Protein AF-A0AAU0VXM8-F1 (afdb_monomer_lite)

pLDDT: mean 90.93, std 7.09, range [54.84, 98.5]

Sequence (237 aa):
MELAFYSSEGWESWGLSGKPTIPEGMAFLVDDDLLFEDGRGVRATAVANEWLRLRPTENCPAPSSWGTYARILRDWIAAAQLHEIEVFDTRDRLKALLSTYAVDRATGDPKRRLGAVTWNQHMSVLGMFYRWAMAEQHATAVPFTYQQAVMLYAETAREVLVNQARRRVPKDHVTIKYLEDDFAATFVNGLAGLRPDGSEDEGPGRFRGRHLARNGAVGELVMSSGTRLQEFSYLLA

Secondary structure (DSSP, 8-state):
-EEEE---TTGGGGT-SS---PPTT-EEEE-TT--SEETTEE-HHHHHHHHHHHTTTTT---HHHHHHHHHHHHHHHHHHHHTT--TT--HHHHHHHHHHHHHHHHHS-TTT---HHHHHHHHHHHHHHHHHHHHTTS-S--S--EEEEEEEETTEEEEEEEETTPPP---GGGTPPP--HHHHHHHHHHHTTB-TTS-B--STT----TTHHHHHHHHHHHHHH---HHHHHTT--

Foldseek 3Di:
DDKDFDDQVPVVVVPDPDGDPQDGRQIADADPVRDQADPVGGALRVLQRVVSSCQCVVPNVDSVVSSLLRVLSVLLSVLCVVVVHGPQHDQVSLLVSLVVLQCCQPPNDPVNHDDLVSQQVSVVSLVVSVVVCVVVVVHPYGNWDWDWDWDDDPNDTDIDTDTPSHDDDPDPVVVDDDQDPLNLQQVLLVLLQHHSVNHHDPDPPGDDDPPSVVSSVVSVCCVVPVDDPVRVVVVVD

Radius of gyration: 24.67 Å; chains: 1; bounding box: 48×56×68 Å

Structure (mmCIF, N/CA/C/O backbone):
data_AF-A0AAU0VXM8-F1
#
_entry.id   AF-A0AAU0VXM8-F1
#
loop_
_atom_site.group_PDB
_atom_site.id
_atom_site.type_symbol
_atom_site.label_atom_id
_atom_site.label_alt_id
_atom_site.label_comp_id
_atom_site.label_asym_id
_atom_site.label_entity_id
_atom_site.label_seq_id
_atom_site.pdbx_PDB_ins_code
_atom_site.Cartn_x
_atom_site.Cartn_y
_atom_site.Cartn_z
_atom_site.occupancy
_atom_site.B_iso_or_equiv
_atom_site.auth_seq_id
_atom_site.auth_comp_id
_atom_site.auth_asym_id
_atom_site.auth_atom_id
_atom_site.pdbx_PDB_model_num
ATOM 1 N N . MET A 1 1 ? -13.776 10.072 4.230 1.00 92.25 1 MET A N 1
ATOM 2 C CA . MET A 1 1 ? -12.434 9.595 4.637 1.00 92.25 1 MET A CA 1
ATOM 3 C C . MET A 1 1 ? -11.436 9.801 3.506 1.00 92.25 1 MET A C 1
ATOM 5 O O . MET A 1 1 ? -11.608 9.260 2.411 1.00 92.25 1 MET A O 1
ATOM 9 N N . GLU A 1 2 ? -10.363 10.527 3.789 1.00 94.00 2 GLU A N 1
ATOM 10 C CA . GLU A 1 2 ? -9.323 10.927 2.846 1.00 94.00 2 GLU A CA 1
ATOM 11 C C . GLU A 1 2 ? -7.963 10.292 3.171 1.00 94.00 2 GLU A C 1
ATOM 13 O O . GLU A 1 2 ? -7.703 9.859 4.292 1.00 94.00 2 GLU A O 1
ATOM 18 N N . LEU A 1 3 ? -7.096 10.211 2.156 1.00 96.00 3 LEU A N 1
ATOM 19 C CA . LEU A 1 3 ? -5.696 9.800 2.284 1.00 96.00 3 LEU A CA 1
ATOM 20 C C . LEU A 1 3 ? -4.822 11.042 2.119 1.00 96.00 3 LEU A C 1
ATOM 22 O O . LEU A 1 3 ? -4.859 11.663 1.057 1.00 96.00 3 LEU A O 1
ATOM 26 N N . ALA A 1 4 ? -4.001 11.339 3.119 1.00 95.44 4 ALA A N 1
ATOM 27 C CA . ALA A 1 4 ? -3.065 12.453 3.112 1.00 95.44 4 ALA A CA 1
ATOM 28 C C . ALA A 1 4 ? -1.622 11.969 3.313 1.00 95.44 4 ALA A C 1
ATOM 30 O O . ALA A 1 4 ? -1.370 10.841 3.748 1.00 95.44 4 ALA A O 1
ATOM 31 N N . PHE A 1 5 ? -0.671 12.833 2.963 1.00 95.50 5 PHE A N 1
ATOM 32 C CA . PHE A 1 5 ? 0.760 12.591 3.104 1.00 95.50 5 PHE A CA 1
ATOM 33 C C . PHE A 1 5 ? 1.375 13.732 3.899 1.00 95.50 5 PHE A C 1
ATOM 35 O O . PHE A 1 5 ? 1.133 14.900 3.601 1.00 95.50 5 PHE A O 1
ATOM 42 N N . TYR A 1 6 ? 2.158 13.389 4.914 1.00 94.81 6 TYR A N 1
ATOM 43 C CA . TYR A 1 6 ? 2.858 14.365 5.729 1.00 94.81 6 TYR A CA 1
ATOM 44 C C . TYR A 1 6 ? 3.924 15.089 4.899 1.00 94.81 6 TYR A C 1
ATOM 46 O O . TYR A 1 6 ? 4.696 14.450 4.182 1.00 94.81 6 TYR A O 1
ATOM 54 N N . SER A 1 7 ? 3.966 16.411 5.045 1.00 94.38 7 SER A N 1
ATOM 55 C CA . SER A 1 7 ? 5.052 17.280 4.602 1.00 94.38 7 SER A CA 1
ATOM 56 C C . SER A 1 7 ? 5.398 18.199 5.762 1.00 94.38 7 SER A C 1
ATOM 58 O O . SER A 1 7 ? 4.481 18.781 6.335 1.00 94.38 7 SER A O 1
ATOM 60 N N . SER A 1 8 ? 6.676 18.359 6.113 1.00 94.50 8 SER A N 1
ATOM 61 C CA . SER A 1 8 ? 7.074 19.374 7.107 1.00 94.50 8 SER A CA 1
ATOM 62 C C . SER A 1 8 ? 7.121 20.800 6.557 1.00 94.50 8 SER A C 1
ATOM 64 O O . SER A 1 8 ? 7.507 21.723 7.274 1.00 94.50 8 SER A O 1
ATOM 66 N N . GLU A 1 9 ? 6.772 21.003 5.288 1.00 95.56 9 GLU A N 1
ATOM 67 C CA . GLU A 1 9 ? 6.749 22.325 4.676 1.00 95.56 9 GLU A CA 1
ATOM 68 C C . GLU A 1 9 ? 5.825 23.276 5.454 1.00 95.56 9 GLU A C 1
ATOM 70 O O . GLU A 1 9 ? 4.643 23.002 5.663 1.00 95.56 9 GLU A O 1
ATOM 75 N N . GLY A 1 10 ? 6.386 24.400 5.909 1.00 94.19 10 GLY A N 1
ATOM 76 C CA . GLY A 1 10 ? 5.662 25.417 6.670 1.00 94.19 10 GLY A CA 1
ATOM 77 C C . GLY A 1 10 ? 5.441 25.093 8.151 1.00 94.19 10 GLY A C 1
ATOM 78 O O . GLY A 1 10 ? 4.630 25.780 8.782 1.00 94.19 10 GLY A O 1
ATOM 79 N N . TRP A 1 11 ? 6.141 24.100 8.722 1.00 95.31 11 TRP A N 1
ATOM 80 C CA . TRP A 1 11 ? 5.997 23.711 10.135 1.00 95.31 11 TRP A CA 1
ATOM 81 C C . TRP A 1 11 ? 6.209 24.870 11.121 1.00 95.31 11 TRP A C 1
ATOM 83 O O . TRP A 1 11 ? 5.613 24.881 12.198 1.00 95.31 11 TRP A O 1
ATOM 93 N N . GLU A 1 12 ? 7.006 25.874 10.747 1.00 95.81 12 GLU A N 1
ATOM 94 C CA . GLU A 1 12 ? 7.277 27.072 11.545 1.00 95.81 12 GLU A CA 1
ATOM 95 C C . GLU A 1 12 ? 5.999 27.874 11.843 1.00 95.81 12 GLU A C 1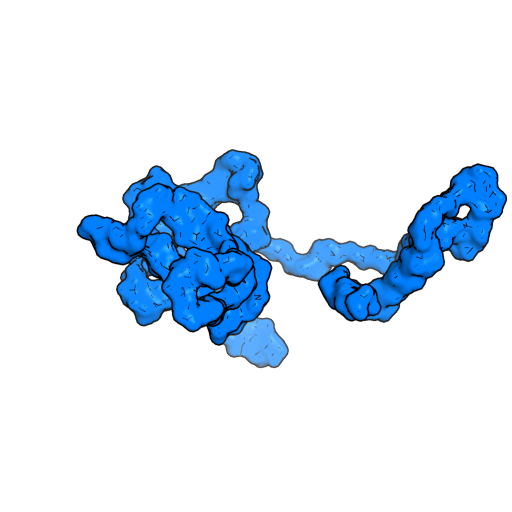
ATOM 97 O O . GLU A 1 12 ? 5.913 28.564 12.858 1.00 95.81 12 GLU A O 1
ATOM 102 N N . SER A 1 13 ? 4.987 27.769 10.975 1.00 96.38 13 SER A N 1
ATOM 103 C CA . SER A 1 13 ? 3.698 28.452 11.133 1.00 96.38 13 SER A CA 1
ATOM 104 C C . SER A 1 13 ? 2.703 27.702 12.025 1.00 96.38 13 SER A C 1
ATOM 106 O O . SER A 1 13 ? 1.665 28.254 12.381 1.00 96.38 13 SER A O 1
ATOM 108 N N . TRP A 1 14 ? 3.002 26.458 12.415 1.00 93.75 14 TRP A N 1
ATOM 109 C CA . TRP A 1 14 ? 2.068 25.589 13.145 1.00 93.75 14 TRP A CA 1
ATOM 110 C C . TRP A 1 14 ? 2.084 25.798 14.666 1.00 93.75 14 TRP A C 1
ATOM 112 O O . TRP A 1 14 ? 1.355 25.120 15.385 1.00 93.75 14 TRP A O 1
ATOM 122 N N . GLY A 1 15 ? 2.921 26.707 15.177 1.00 93.69 15 GLY A N 1
ATOM 123 C CA . GLY A 1 15 ? 3.023 26.981 16.616 1.00 93.69 15 GLY A CA 1
ATOM 124 C C . GLY A 1 15 ? 3.727 25.879 17.419 1.00 93.69 15 GLY A C 1
ATOM 125 O O . GLY A 1 15 ? 3.538 25.784 18.630 1.00 93.69 15 GLY A O 1
ATOM 126 N N . LEU A 1 16 ? 4.527 25.037 16.759 1.00 93.50 16 LEU A N 1
ATOM 127 C CA . LEU A 1 16 ? 5.324 23.991 17.400 1.00 93.50 16 LEU A CA 1
ATOM 128 C C . LEU A 1 16 ? 6.685 24.533 17.852 1.00 93.50 16 LEU A C 1
ATOM 130 O O . LEU A 1 16 ? 7.274 25.394 17.205 1.00 93.50 16 LEU A O 1
ATOM 134 N N . SER A 1 17 ? 7.222 23.989 18.945 1.00 93.19 17 SER A N 1
ATOM 135 C CA . SER A 1 17 ? 8.540 24.376 19.475 1.00 93.19 17 SER A CA 1
ATOM 136 C C . SER A 1 17 ? 9.723 23.872 18.638 1.00 93.19 17 SER A C 1
ATOM 138 O O . SER A 1 17 ? 10.854 24.305 18.850 1.00 93.19 17 SER A O 1
ATOM 140 N N . GLY A 1 18 ? 9.481 22.961 17.695 1.00 92.62 18 GLY A N 1
ATOM 141 C CA . GLY A 1 18 ? 10.495 22.394 16.817 1.00 92.62 18 GLY A CA 1
ATOM 142 C C . GLY A 1 18 ? 9.881 21.584 15.679 1.00 92.62 18 GLY A C 1
ATOM 143 O O . GLY A 1 18 ? 8.700 21.228 15.718 1.00 92.62 18 GLY A O 1
ATOM 144 N N . LYS A 1 19 ? 10.703 21.294 14.664 1.00 94.12 19 LYS A N 1
ATOM 145 C CA . LYS A 1 19 ? 10.295 20.523 13.488 1.00 94.12 19 LYS A CA 1
ATOM 146 C C . LYS A 1 19 ? 9.824 19.124 13.908 1.00 94.12 19 LYS A C 1
ATOM 148 O O . LYS A 1 19 ? 10.586 18.428 14.587 1.00 94.12 19 LYS A O 1
ATOM 153 N N . PRO A 1 20 ? 8.622 18.673 13.498 1.00 92.75 20 PRO A N 1
ATOM 154 C CA . PRO A 1 20 ? 8.171 17.327 13.825 1.00 92.75 20 PRO A CA 1
ATOM 155 C C . PRO A 1 20 ? 9.090 16.265 13.218 1.00 92.75 20 PRO A C 1
ATOM 157 O O . PRO A 1 20 ? 9.565 16.395 12.091 1.00 92.75 20 PRO A O 1
ATOM 160 N N . THR A 1 21 ? 9.293 15.175 13.956 1.00 90.75 21 THR A N 1
ATOM 161 C CA . THR A 1 21 ? 10.155 14.046 13.567 1.00 90.75 21 THR A CA 1
ATOM 162 C C . THR A 1 21 ? 9.423 12.975 12.752 1.00 90.75 21 THR A C 1
ATOM 164 O O . THR A 1 21 ? 9.886 11.840 12.641 1.00 90.75 21 THR A O 1
ATOM 167 N N . ILE A 1 22 ? 8.269 13.318 12.175 1.00 90.75 22 ILE A N 1
ATOM 168 C CA . ILE A 1 22 ? 7.502 12.427 11.302 1.00 90.75 22 ILE A CA 1
ATOM 169 C C . ILE A 1 22 ? 8.244 12.315 9.957 1.00 90.75 22 ILE A C 1
ATOM 171 O O . ILE A 1 22 ? 8.650 13.343 9.413 1.00 90.75 22 ILE A O 1
ATOM 175 N N . PRO A 1 23 ? 8.443 11.103 9.403 1.00 92.00 23 PRO A N 1
ATOM 176 C CA . PRO A 1 23 ? 9.079 10.943 8.099 1.00 92.00 23 PRO A CA 1
ATOM 177 C C . PRO A 1 23 ? 8.328 11.675 6.979 1.00 92.00 23 PRO A C 1
ATOM 179 O O . PRO A 1 23 ? 7.104 11.596 6.890 1.00 92.00 23 PRO A O 1
ATOM 182 N N . GLU A 1 24 ? 9.060 12.348 6.090 1.00 92.94 24 GLU A N 1
ATOM 183 C CA . GLU A 1 24 ? 8.470 12.998 4.911 1.00 92.94 24 GLU A CA 1
ATOM 184 C C . GLU A 1 24 ? 7.725 11.993 4.029 1.00 92.94 24 GLU A C 1
ATOM 186 O O . GLU A 1 24 ? 8.210 10.889 3.767 1.00 92.94 24 GLU A O 1
ATOM 191 N N . GLY A 1 25 ? 6.535 12.375 3.564 1.00 93.12 25 GLY A N 1
ATOM 192 C CA . GLY A 1 25 ? 5.666 11.502 2.780 1.00 93.12 25 GLY A CA 1
ATOM 193 C C . GLY A 1 25 ? 4.973 10.412 3.601 1.00 93.12 25 GLY A C 1
ATOM 194 O O . GLY A 1 25 ? 4.425 9.475 3.016 1.00 93.12 25 GLY A O 1
ATOM 195 N N . MET A 1 26 ? 4.977 10.502 4.937 1.00 95.25 26 MET A N 1
ATOM 196 C CA . MET A 1 26 ? 4.243 9.567 5.786 1.00 95.25 26 MET A CA 1
ATOM 197 C C . MET A 1 26 ? 2.748 9.606 5.468 1.00 95.25 26 MET A C 1
ATOM 199 O O . MET A 1 26 ? 2.109 10.648 5.580 1.00 95.25 26 MET A O 1
ATOM 203 N N . ALA A 1 27 ? 2.190 8.467 5.065 1.00 96.00 27 ALA A N 1
ATOM 204 C CA . ALA A 1 27 ? 0.786 8.367 4.691 1.00 96.00 27 ALA A CA 1
ATOM 205 C C . ALA A 1 27 ? -0.106 8.176 5.924 1.00 96.00 27 ALA A C 1
ATOM 207 O O . ALA A 1 27 ? 0.202 7.351 6.787 1.00 96.00 27 ALA A O 1
ATOM 208 N N . PHE A 1 28 ? -1.230 8.888 5.972 1.00 95.81 28 PHE A N 1
ATOM 209 C CA . PHE A 1 28 ? -2.233 8.771 7.029 1.00 95.81 28 PHE A CA 1
ATOM 210 C C . PHE A 1 28 ? -3.647 8.989 6.481 1.00 95.81 28 PHE A C 1
ATOM 212 O O . PHE A 1 28 ? -3.843 9.536 5.393 1.00 95.81 28 PHE A O 1
ATOM 219 N N . LEU A 1 29 ? -4.635 8.508 7.225 1.00 97.38 29 LEU A N 1
ATOM 220 C CA . LEU A 1 29 ? -6.052 8.569 6.897 1.00 97.38 29 LEU A CA 1
ATOM 221 C C . LEU A 1 29 ? -6.760 9.596 7.775 1.00 97.38 29 LEU A C 1
ATOM 223 O O . LEU A 1 29 ? -6.453 9.717 8.959 1.00 97.38 29 LEU A O 1
ATOM 227 N N . VAL A 1 30 ? -7.715 10.319 7.204 1.00 95.00 30 VAL A N 1
ATOM 228 C CA . VAL A 1 30 ? -8.482 11.349 7.913 1.00 95.00 30 VAL A CA 1
ATOM 229 C C . VAL A 1 30 ? -9.964 11.117 7.660 1.00 95.00 30 VAL A C 1
ATOM 231 O O . VAL A 1 30 ? -10.385 11.041 6.507 1.00 95.00 30 VAL A O 1
ATOM 234 N N . ASP A 1 31 ? -10.751 10.967 8.721 1.00 93.44 31 ASP A N 1
ATOM 235 C CA . ASP A 1 31 ? -12.212 10.942 8.613 1.00 93.44 31 ASP A CA 1
ATOM 236 C C . ASP A 1 31 ? -12.767 12.358 8.427 1.00 93.44 31 ASP A C 1
ATOM 238 O O . ASP A 1 31 ? -12.157 13.335 8.856 1.00 93.44 31 ASP A O 1
ATOM 242 N N . ASP A 1 32 ? -13.931 12.474 7.786 1.00 90.38 32 ASP A N 1
ATOM 243 C CA . ASP A 1 32 ? -14.478 13.772 7.354 1.00 90.38 32 ASP A CA 1
ATOM 244 C C . ASP A 1 32 ? -14.894 14.670 8.535 1.00 90.38 32 ASP A C 1
ATOM 246 O O . ASP A 1 32 ? -14.997 15.886 8.393 1.00 90.38 32 ASP A O 1
ATOM 250 N N . ASP A 1 33 ? -15.115 14.078 9.710 1.00 91.81 33 ASP A N 1
ATOM 251 C CA . ASP A 1 33 ? -15.456 14.764 10.959 1.00 91.81 33 ASP A CA 1
ATOM 252 C C . ASP A 1 33 ? -14.246 14.999 11.880 1.00 91.81 33 ASP A C 1
ATOM 254 O O . ASP A 1 33 ? -14.401 15.581 12.953 1.00 91.81 33 ASP A O 1
ATOM 258 N N . LEU A 1 34 ? -13.044 14.578 11.462 1.00 91.19 34 LEU A N 1
ATOM 259 C CA . LEU A 1 34 ? -11.779 14.726 12.192 1.00 91.19 34 LEU A CA 1
ATOM 260 C C . LEU A 1 34 ? -11.766 14.089 13.594 1.00 91.19 34 LEU A C 1
ATOM 262 O O . LEU A 1 34 ? -10.906 14.415 14.414 1.00 91.19 34 LEU A O 1
ATOM 266 N N . LEU A 1 35 ? -12.698 13.177 13.885 1.00 91.88 35 LEU A N 1
ATOM 267 C CA . LEU A 1 35 ? -12.775 12.511 15.181 1.00 91.88 35 LEU A CA 1
ATOM 268 C C . LEU A 1 35 ? -11.924 11.238 15.198 1.00 91.88 35 LEU A C 1
ATOM 270 O O . LEU A 1 35 ? -11.945 10.438 14.264 1.00 91.88 35 LEU A O 1
ATOM 274 N N . PHE A 1 36 ? -11.205 11.023 16.300 1.00 93.12 36 PHE A N 1
ATOM 275 C CA . PHE A 1 36 ? -10.433 9.795 16.535 1.00 93.12 36 PHE A CA 1
ATOM 276 C C . PHE A 1 36 ? -11.226 8.720 17.285 1.00 93.12 36 PHE A C 1
ATOM 278 O O . PHE A 1 36 ? -10.863 7.544 17.250 1.00 93.12 36 PHE A O 1
ATOM 285 N N . GLU A 1 37 ? -12.316 9.117 17.937 1.00 93.50 37 GLU A N 1
ATOM 286 C CA . GLU A 1 37 ? -13.159 8.267 18.770 1.00 93.50 37 GLU A CA 1
ATOM 287 C C . GLU A 1 37 ? -14.639 8.532 18.470 1.00 93.50 37 GLU A C 1
ATOM 289 O O . GLU A 1 37 ? -15.021 9.600 17.986 1.00 93.50 37 GLU A O 1
ATOM 294 N N . ASP A 1 38 ? -15.486 7.553 18.761 1.00 88.38 38 ASP A N 1
ATOM 295 C CA . ASP A 1 38 ? -16.937 7.704 18.798 1.00 88.38 38 ASP A CA 1
ATOM 296 C C . ASP A 1 38 ? -17.536 6.956 20.001 1.00 88.38 38 ASP A C 1
ATOM 298 O O . ASP A 1 38 ? -16.824 6.500 20.895 1.00 88.38 38 ASP A O 1
ATOM 302 N N . GLY A 1 39 ? -18.867 6.831 20.050 1.00 84.50 39 GLY A N 1
ATOM 303 C CA . GLY A 1 39 ? -19.566 6.144 21.141 1.00 84.50 39 GLY A CA 1
ATOM 304 C C . GLY A 1 39 ? -19.204 4.660 21.317 1.00 84.50 39 GLY A C 1
ATOM 305 O O . GLY A 1 39 ? -19.644 4.054 22.292 1.00 84.50 39 GLY A O 1
ATOM 306 N N . ARG A 1 40 ? -18.431 4.067 20.398 1.00 83.62 40 ARG A N 1
ATOM 307 C CA . ARG A 1 40 ? -17.927 2.687 20.446 1.00 83.62 40 ARG A CA 1
ATOM 308 C C . ARG A 1 40 ? -16.440 2.614 20.823 1.00 83.62 40 ARG A C 1
ATOM 310 O O . ARG A 1 40 ? -15.930 1.510 20.998 1.00 83.62 40 ARG A O 1
ATOM 317 N N . GLY A 1 41 ? -15.767 3.754 21.002 1.00 88.69 41 GLY A N 1
ATOM 318 C CA . GLY A 1 41 ? -14.355 3.854 21.378 1.00 88.69 41 GLY A CA 1
ATOM 319 C C . GLY A 1 41 ? -13.474 4.389 20.249 1.00 88.69 41 GLY A C 1
ATOM 320 O O . GLY A 1 41 ? -13.904 5.219 19.450 1.00 88.69 41 GLY A O 1
ATOM 321 N N . VAL A 1 42 ? -12.220 3.927 20.197 1.00 93.56 42 VAL A N 1
ATOM 322 C CA . VAL A 1 42 ? -11.240 4.352 19.185 1.00 93.56 42 VAL A CA 1
ATOM 323 C C . VAL A 1 42 ? -11.664 3.874 17.800 1.00 93.56 42 VAL A C 1
ATOM 325 O O . VAL A 1 42 ? -11.915 2.687 17.583 1.00 93.56 42 VAL A O 1
ATOM 328 N N . ARG A 1 43 ? -11.705 4.795 16.836 1.00 94.94 43 ARG A N 1
ATOM 329 C CA . ARG A 1 43 ? -12.123 4.492 15.466 1.00 94.94 43 ARG A CA 1
ATOM 330 C C . ARG A 1 43 ? -11.087 3.671 14.714 1.00 94.94 43 ARG A C 1
ATOM 332 O O . ARG A 1 43 ? -9.878 3.823 14.897 1.00 94.94 43 ARG A O 1
ATOM 339 N N . ALA A 1 44 ? -11.563 2.877 13.756 1.00 95.62 44 ALA A N 1
ATOM 340 C CA . ALA A 1 44 ? -10.711 2.070 12.885 1.00 95.62 44 ALA A CA 1
ATOM 341 C C . ALA A 1 44 ? -9.635 2.897 12.157 1.00 95.62 44 ALA A C 1
ATOM 343 O O . ALA A 1 44 ? -8.509 2.429 11.997 1.00 95.62 44 ALA A O 1
ATOM 344 N N . THR A 1 45 ? -9.955 4.130 11.756 1.00 96.94 45 THR A N 1
ATOM 345 C CA . THR A 1 45 ? -9.024 5.066 11.108 1.00 96.94 45 THR A CA 1
ATOM 346 C C . THR A 1 45 ? -7.876 5.471 12.035 1.00 96.94 45 THR A C 1
ATOM 348 O O . THR A 1 45 ? -6.722 5.496 11.608 1.00 96.94 45 THR A O 1
ATOM 351 N N . ALA A 1 46 ? -8.159 5.722 13.318 1.00 96.81 46 ALA A N 1
ATOM 352 C CA . ALA A 1 46 ? -7.138 6.048 14.311 1.00 96.81 46 ALA A CA 1
ATOM 353 C C . ALA A 1 46 ? -6.198 4.855 14.555 1.00 96.81 46 ALA A C 1
ATOM 355 O O . ALA A 1 46 ? -4.979 5.009 14.480 1.00 96.81 46 ALA A O 1
ATOM 356 N N . VAL A 1 47 ? -6.755 3.648 14.710 1.00 97.56 47 VAL A N 1
ATOM 357 C CA . VAL A 1 47 ? -5.968 2.407 14.846 1.00 97.56 47 VAL A CA 1
ATOM 358 C C . VAL A 1 47 ? -5.138 2.119 13.584 1.00 97.56 47 VAL A C 1
ATOM 360 O O . VAL A 1 47 ? -3.977 1.716 13.658 1.00 97.56 47 VAL A O 1
ATOM 363 N N . ALA A 1 48 ? -5.696 2.363 12.394 1.00 97.62 48 ALA A N 1
ATOM 364 C CA . ALA A 1 48 ? -4.969 2.244 11.132 1.00 97.62 48 ALA A CA 1
ATOM 365 C C . ALA A 1 48 ? -3.783 3.218 11.055 1.00 97.62 48 ALA A C 1
ATOM 367 O O . ALA A 1 48 ? -2.698 2.822 10.629 1.00 97.62 48 ALA A O 1
ATOM 368 N N . ASN A 1 49 ? -3.962 4.466 11.491 1.00 97.25 49 ASN A N 1
ATOM 369 C CA . ASN A 1 49 ? -2.891 5.461 11.533 1.00 97.25 49 ASN A CA 1
ATOM 370 C C . ASN A 1 49 ? -1.794 5.104 12.533 1.00 97.25 49 ASN A C 1
ATOM 372 O O . ASN A 1 49 ? -0.616 5.312 12.241 1.00 97.25 49 ASN A O 1
ATOM 376 N N . GLU A 1 50 ? -2.155 4.524 13.675 1.00 96.31 50 GLU A N 1
ATOM 377 C CA . GLU A 1 50 ? -1.181 3.993 14.622 1.00 96.31 50 GLU A CA 1
ATOM 378 C C . GLU A 1 50 ? -0.328 2.896 13.977 1.00 96.31 50 GLU A C 1
ATOM 380 O O . GLU A 1 50 ? 0.902 2.990 13.975 1.00 96.31 50 GLU A O 1
ATOM 385 N N . TRP A 1 51 ? -0.962 1.923 13.321 1.00 96.50 51 TRP A N 1
ATOM 386 C CA . TRP A 1 51 ? -0.243 0.869 12.609 1.00 96.50 51 TRP A CA 1
ATOM 387 C C . TRP A 1 51 ? 0.647 1.401 11.483 1.00 96.50 51 TRP A C 1
ATOM 389 O O . TRP A 1 51 ? 1.774 0.922 11.293 1.00 96.50 51 TRP A O 1
ATOM 399 N N . LEU A 1 52 ? 0.144 2.377 10.720 1.00 95.69 52 LEU A N 1
ATOM 400 C CA . LEU A 1 52 ? 0.889 3.025 9.646 1.00 95.69 52 LEU A CA 1
ATOM 401 C C . LEU A 1 52 ? 2.137 3.701 10.210 1.00 95.69 52 LEU A C 1
ATOM 403 O O . LEU A 1 52 ? 3.223 3.446 9.694 1.00 95.69 52 LEU A O 1
ATOM 407 N N . ARG A 1 53 ? 2.012 4.469 11.302 1.00 93.88 53 ARG A N 1
ATOM 408 C CA . ARG A 1 53 ? 3.112 5.190 11.971 1.00 93.88 53 ARG A CA 1
ATOM 409 C C . ARG A 1 53 ? 4.294 4.294 12.348 1.00 93.88 53 ARG A C 1
ATOM 411 O O . ARG A 1 53 ? 5.425 4.766 12.352 1.00 93.88 53 ARG A O 1
ATOM 418 N N . LEU A 1 54 ? 4.049 3.012 12.611 1.00 93.12 54 LEU A N 1
ATOM 419 C CA . LEU A 1 54 ? 5.086 2.033 12.948 1.00 93.12 54 LEU A CA 1
ATOM 420 C C . LEU A 1 54 ? 5.825 1.465 11.721 1.00 93.12 54 LEU A C 1
ATOM 422 O O . LEU A 1 54 ? 6.908 0.895 11.863 1.00 93.12 54 LEU A O 1
ATOM 426 N N . ARG A 1 55 ? 5.284 1.604 10.497 1.00 92.19 55 ARG A N 1
ATOM 427 C CA . ARG A 1 55 ? 5.874 1.005 9.279 1.00 92.19 55 ARG A CA 1
ATOM 428 C C . ARG A 1 55 ? 7.329 1.419 9.014 1.00 92.19 55 ARG A C 1
ATOM 430 O O . ARG A 1 55 ? 8.109 0.518 8.700 1.00 92.19 55 ARG A O 1
ATOM 437 N N . PRO A 1 56 ? 7.727 2.701 9.147 1.00 86.94 56 PRO A N 1
ATOM 438 C CA . PRO A 1 56 ? 9.103 3.120 8.884 1.00 86.94 56 PRO A CA 1
ATOM 439 C C . PRO A 1 56 ? 10.135 2.381 9.746 1.00 86.94 56 PRO A C 1
ATOM 441 O O . PRO A 1 56 ? 11.219 2.061 9.265 1.00 86.94 56 PRO A O 1
ATOM 444 N N . THR A 1 57 ? 9.791 2.071 10.998 1.00 86.19 57 THR A N 1
ATOM 445 C CA . THR A 1 57 ? 10.678 1.388 11.952 1.00 86.19 57 THR A CA 1
ATOM 446 C C . THR A 1 57 ? 10.546 -0.137 11.914 1.00 86.19 57 THR A C 1
ATOM 448 O O . THR A 1 57 ? 11.454 -0.841 12.344 1.00 86.19 57 THR A O 1
ATOM 451 N N . GLU A 1 58 ? 9.455 -0.673 11.359 1.00 84.25 58 GLU A N 1
ATOM 452 C CA . GLU A 1 58 ? 9.183 -2.113 11.274 1.00 84.25 58 GLU A CA 1
ATOM 453 C C . GLU A 1 58 ? 9.381 -2.678 9.861 1.00 84.25 58 GLU A C 1
ATOM 455 O O . GLU A 1 58 ? 8.438 -3.130 9.202 1.00 84.25 58 GLU A O 1
ATOM 460 N N . ASN A 1 59 ? 10.631 -2.687 9.392 1.00 80.00 59 ASN A N 1
ATOM 461 C CA . ASN A 1 59 ? 11.043 -3.341 8.140 1.00 80.00 59 ASN A CA 1
ATOM 462 C C . ASN A 1 59 ? 10.302 -2.861 6.874 1.00 80.00 59 ASN A C 1
ATOM 464 O O . ASN A 1 59 ? 10.294 -3.552 5.854 1.00 80.00 59 ASN A O 1
ATOM 468 N N . CYS A 1 60 ? 9.688 -1.676 6.905 1.00 85.31 60 CYS A N 1
ATOM 469 C CA . CYS A 1 60 ? 9.047 -1.063 5.747 1.00 85.31 60 CYS A CA 1
ATOM 470 C C . CYS A 1 60 ? 9.508 0.397 5.596 1.00 85.31 60 CYS A C 1
ATOM 472 O O . CYS A 1 60 ? 8.709 1.314 5.766 1.00 85.31 60 CYS A O 1
ATOM 474 N N . PRO A 1 61 ? 10.794 0.642 5.279 1.00 84.56 61 PRO A N 1
ATOM 475 C CA . PRO A 1 61 ? 11.343 1.999 5.226 1.00 84.56 61 PRO A CA 1
ATOM 476 C C . PRO A 1 61 ? 10.953 2.770 3.955 1.00 84.56 61 PRO A C 1
ATOM 478 O O . PRO A 1 61 ? 11.173 3.971 3.880 1.00 84.56 61 PRO A O 1
ATOM 481 N N . ALA A 1 62 ? 10.413 2.095 2.935 1.00 87.00 62 ALA A N 1
ATOM 482 C CA . ALA A 1 62 ? 10.131 2.706 1.639 1.00 87.00 62 ALA A CA 1
ATOM 483 C C . ALA A 1 62 ? 8.843 3.561 1.673 1.00 87.00 62 ALA A C 1
ATOM 485 O O . ALA A 1 62 ? 7.764 2.994 1.880 1.00 87.00 62 ALA A O 1
ATOM 486 N N . PRO A 1 63 ? 8.900 4.873 1.360 1.00 85.00 63 PRO A N 1
ATOM 487 C CA . PRO A 1 63 ? 7.722 5.748 1.395 1.00 85.00 63 PRO A 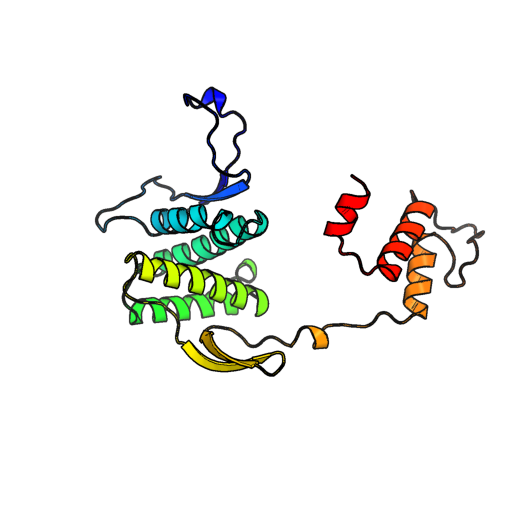CA 1
ATOM 488 C C . PRO A 1 63 ? 6.587 5.323 0.456 1.00 85.00 63 PRO A C 1
ATOM 490 O O . PRO A 1 63 ? 5.403 5.430 0.784 1.00 85.00 63 PRO A O 1
ATOM 493 N N . SER A 1 64 ? 6.933 4.760 -0.706 1.00 85.94 64 SER A N 1
ATOM 494 C CA . SER A 1 64 ? 5.959 4.231 -1.670 1.00 85.94 64 SER A CA 1
ATOM 495 C C . SER A 1 64 ? 5.097 3.101 -1.087 1.00 85.94 64 SER A C 1
ATOM 497 O O . SER A 1 64 ? 3.925 2.949 -1.457 1.00 85.94 64 SER A O 1
ATOM 499 N N . SER A 1 65 ? 5.638 2.340 -0.133 1.00 92.31 65 SER A N 1
ATOM 500 C CA . SER A 1 65 ? 4.899 1.300 0.580 1.00 92.31 65 SER A CA 1
ATOM 501 C C . SER A 1 65 ? 3.868 1.896 1.535 1.00 92.31 65 SER A C 1
ATOM 503 O O . SER A 1 65 ? 2.750 1.390 1.584 1.00 92.31 65 SER A O 1
ATOM 505 N N . TRP A 1 66 ? 4.177 2.998 2.228 1.00 95.06 66 TRP A N 1
ATOM 506 C CA . TRP A 1 66 ? 3.251 3.631 3.178 1.00 95.06 66 TRP A CA 1
ATOM 507 C C . TRP A 1 66 ? 1.978 4.109 2.485 1.00 95.06 66 TRP A C 1
ATOM 509 O O . TRP A 1 66 ? 0.877 3.754 2.901 1.00 95.06 66 TRP A O 1
ATOM 519 N N . GLY A 1 67 ? 2.120 4.824 1.364 1.00 95.69 67 GLY A N 1
ATOM 520 C CA . GLY A 1 67 ? 0.976 5.271 0.566 1.00 95.69 67 GLY A CA 1
ATOM 521 C C . GLY A 1 67 ? 0.144 4.113 0.015 1.00 95.69 67 GLY A C 1
ATOM 522 O O . GLY A 1 67 ? -1.084 4.189 -0.044 1.00 95.69 67 GLY A O 1
ATOM 523 N N . THR A 1 68 ? 0.799 3.012 -0.359 1.00 96.31 68 THR A N 1
ATOM 524 C CA . THR A 1 68 ? 0.108 1.796 -0.803 1.00 96.31 68 THR A CA 1
ATOM 525 C C . THR A 1 68 ? -0.682 1.158 0.337 1.00 96.31 68 THR A C 1
ATOM 527 O O . THR A 1 68 ? -1.850 0.817 0.153 1.00 96.31 68 THR A O 1
ATOM 530 N N . TYR A 1 69 ? -0.082 1.036 1.520 1.00 96.69 69 TYR A N 1
ATOM 531 C CA . TYR A 1 69 ? -0.718 0.424 2.684 1.00 96.69 69 TYR A CA 1
ATOM 532 C C . TYR A 1 69 ? -1.909 1.255 3.155 1.00 96.69 69 TYR A C 1
ATOM 534 O O . TYR A 1 69 ? -2.997 0.713 3.329 1.00 96.69 69 TYR A O 1
ATOM 542 N N . ALA A 1 70 ? -1.737 2.573 3.263 1.00 97.56 70 ALA A N 1
ATOM 543 C CA . ALA A 1 70 ? -2.802 3.485 3.651 1.00 97.56 70 ALA A CA 1
ATOM 544 C C . ALA A 1 70 ? -3.978 3.440 2.661 1.00 97.56 70 ALA A C 1
ATOM 546 O O . ALA A 1 70 ? -5.130 3.355 3.078 1.00 97.56 70 ALA A O 1
ATOM 547 N N . ARG A 1 71 ? -3.713 3.385 1.346 1.00 97.31 71 ARG A N 1
ATOM 548 C CA . ARG A 1 71 ? -4.771 3.233 0.331 1.00 97.31 71 ARG A CA 1
ATOM 549 C C . ARG A 1 71 ? -5.555 1.929 0.494 1.00 97.31 71 ARG A C 1
ATOM 551 O O . ARG A 1 71 ? -6.775 1.939 0.362 1.00 97.31 71 ARG A O 1
ATOM 558 N N . ILE A 1 72 ? -4.871 0.823 0.787 1.00 98.06 72 ILE A N 1
ATOM 559 C CA . ILE A 1 72 ? -5.511 -0.479 1.023 1.00 98.06 72 ILE A CA 1
ATOM 560 C C . ILE A 1 72 ? -6.387 -0.433 2.279 1.00 98.06 72 ILE A C 1
ATOM 562 O O . ILE A 1 72 ? -7.524 -0.900 2.237 1.00 98.06 72 ILE A O 1
ATOM 566 N N . LEU A 1 73 ? -5.884 0.146 3.374 1.00 98.38 73 LEU A N 1
ATOM 567 C CA . LEU A 1 73 ? -6.643 0.292 4.618 1.00 98.38 73 LEU A CA 1
ATOM 568 C C . LEU A 1 73 ? -7.865 1.181 4.429 1.00 98.38 73 LEU A C 1
ATOM 570 O O . LEU A 1 73 ? -8.957 0.778 4.809 1.00 98.38 73 LEU A O 1
ATOM 574 N N . ARG A 1 74 ? -7.712 2.331 3.766 1.00 97.75 74 ARG A N 1
ATOM 575 C CA . ARG A 1 74 ? -8.827 3.213 3.405 1.00 97.75 74 ARG A CA 1
ATOM 576 C C . ARG A 1 74 ? -9.904 2.454 2.641 1.00 97.75 74 ARG A C 1
ATOM 578 O O . ARG A 1 74 ? -11.077 2.525 2.977 1.00 97.75 74 ARG A O 1
ATOM 585 N N . ASP A 1 75 ? -9.503 1.719 1.609 1.00 97.19 75 ASP A N 1
ATOM 586 C CA . ASP A 1 75 ? -10.420 0.961 0.765 1.00 97.19 75 ASP A CA 1
ATOM 587 C C . ASP A 1 75 ? -11.154 -0.146 1.538 1.00 97.19 75 ASP A C 1
ATOM 589 O O . ASP A 1 75 ? -12.298 -0.459 1.212 1.00 97.19 75 ASP A O 1
ATOM 593 N N . TRP A 1 76 ? -10.504 -0.743 2.539 1.00 98.19 76 TRP A N 1
ATOM 594 C CA . TRP A 1 76 ? -11.096 -1.743 3.426 1.00 98.19 76 TRP A CA 1
ATOM 595 C C . TRP A 1 76 ? -12.049 -1.123 4.454 1.00 98.19 76 TRP A C 1
ATOM 597 O O . TRP A 1 76 ? -13.181 -1.580 4.580 1.00 98.19 76 TRP A O 1
ATOM 607 N N . ILE A 1 77 ? -11.628 -0.053 5.134 1.00 97.56 77 ILE A N 1
ATOM 608 C CA . ILE A 1 77 ? -12.439 0.689 6.110 1.00 97.56 77 ILE A CA 1
ATOM 609 C C . ILE A 1 77 ? -13.689 1.262 5.429 1.00 97.56 77 ILE A C 1
ATOM 611 O O . ILE A 1 77 ? -14.791 1.100 5.942 1.00 97.56 77 ILE A O 1
ATOM 615 N N . ALA A 1 78 ? -13.554 1.838 4.232 1.00 96.00 78 ALA A N 1
ATOM 616 C CA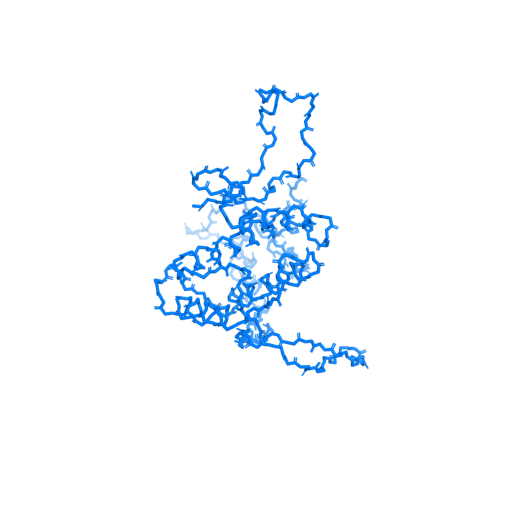 . ALA A 1 78 ? -14.689 2.348 3.466 1.00 96.00 78 ALA A CA 1
ATOM 617 C C . ALA A 1 78 ? -15.679 1.237 3.073 1.00 96.00 78 ALA A C 1
ATOM 619 O O . ALA A 1 78 ? -16.889 1.453 3.079 1.00 96.00 78 ALA A O 1
ATOM 620 N N . ALA A 1 79 ? -15.187 0.035 2.749 1.00 96.50 79 ALA A N 1
ATOM 621 C CA . ALA A 1 79 ? -16.057 -1.110 2.488 1.00 96.50 79 ALA A CA 1
ATOM 622 C C . ALA A 1 79 ? -16.779 -1.582 3.760 1.00 96.50 79 ALA A C 1
ATOM 624 O O . ALA A 1 79 ? -17.952 -1.943 3.697 1.00 96.50 79 ALA A O 1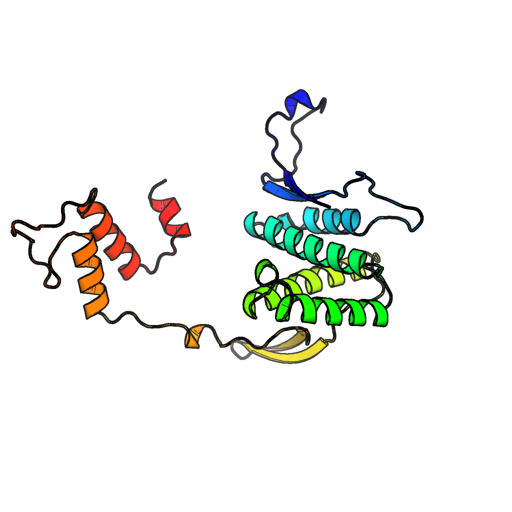
ATOM 625 N N . ALA A 1 80 ? -16.096 -1.554 4.906 1.00 97.00 80 ALA A N 1
ATOM 626 C CA . ALA A 1 80 ? -16.672 -1.886 6.204 1.00 97.00 80 ALA A CA 1
ATOM 627 C C . ALA A 1 80 ? -17.804 -0.909 6.567 1.00 97.00 80 ALA A C 1
ATOM 629 O O . ALA A 1 80 ? -18.921 -1.340 6.847 1.00 97.00 80 ALA A O 1
ATOM 630 N N . GLN A 1 81 ? -17.548 0.396 6.425 1.00 94.38 81 GLN A N 1
ATOM 631 C CA . GLN A 1 81 ? -18.528 1.469 6.618 1.00 94.38 81 GLN A CA 1
ATOM 632 C C . GLN A 1 81 ? -19.743 1.313 5.694 1.00 94.38 81 GLN A C 1
ATOM 634 O O . GLN A 1 81 ? -20.875 1.378 6.162 1.00 94.38 81 GLN A O 1
ATOM 639 N N . LEU A 1 82 ? -19.526 1.037 4.402 1.00 94.81 82 LEU A N 1
ATOM 640 C CA . LEU A 1 82 ? -20.605 0.841 3.424 1.00 94.81 82 LEU A CA 1
ATOM 641 C C . LEU A 1 82 ? -21.552 -0.311 3.796 1.00 94.81 82 LEU A C 1
ATOM 643 O O . LEU A 1 82 ? -22.733 -0.271 3.460 1.00 94.81 82 LEU A O 1
ATOM 647 N N . HIS A 1 83 ? -21.028 -1.348 4.447 1.00 95.62 83 HIS A N 1
ATOM 648 C CA . HIS A 1 83 ? -21.791 -2.527 4.850 1.00 95.62 83 HIS A CA 1
ATOM 649 C C . HIS A 1 83 ? -22.178 -2.529 6.332 1.00 95.62 83 HIS A C 1
ATOM 651 O O . HIS A 1 83 ? -22.706 -3.536 6.801 1.00 95.62 83 HIS A O 1
ATOM 657 N N . GLU A 1 84 ? -21.918 -1.436 7.058 1.00 94.94 84 GLU A N 1
ATOM 658 C CA . GLU A 1 84 ? -22.183 -1.316 8.497 1.00 94.94 84 GLU A CA 1
ATOM 659 C C . GLU A 1 84 ? -21.561 -2.475 9.303 1.00 94.94 84 GLU A C 1
ATOM 661 O O . GLU A 1 84 ? -22.166 -3.072 10.201 1.00 94.94 84 GLU A O 1
ATOM 666 N N . ILE A 1 85 ? -20.335 -2.847 8.936 1.00 96.25 85 ILE A N 1
ATOM 667 C CA . ILE A 1 85 ? -19.530 -3.859 9.620 1.00 96.25 85 ILE A CA 1
ATOM 668 C C . ILE A 1 85 ? -18.357 -3.149 10.282 1.00 96.25 85 ILE A C 1
ATOM 670 O O . ILE A 1 85 ? -17.674 -2.350 9.646 1.00 96.25 85 ILE A O 1
ATOM 674 N N . GLU A 1 86 ? -18.105 -3.458 11.552 1.00 95.31 86 GLU A N 1
ATOM 675 C CA . GLU A 1 86 ? -16.939 -2.916 12.245 1.00 95.31 86 GLU A CA 1
ATOM 676 C C . GLU A 1 86 ? -15.647 -3.532 11.692 1.00 95.31 86 GLU A C 1
ATOM 678 O O . GLU A 1 86 ? -15.570 -4.716 11.355 1.00 95.31 86 GLU A O 1
ATOM 683 N N . VAL A 1 87 ? -14.572 -2.749 11.617 1.00 96.75 87 VAL A N 1
ATOM 684 C CA . VAL A 1 87 ? -13.283 -3.267 11.118 1.00 96.75 87 VAL A CA 1
ATOM 685 C C . VAL A 1 87 ? -12.693 -4.305 12.081 1.00 96.75 87 VAL A C 1
ATOM 687 O O . VAL A 1 87 ? -11.953 -5.188 11.650 1.00 96.75 87 VAL A O 1
ATOM 690 N N . PHE A 1 88 ? -13.078 -4.275 13.357 1.00 97.06 88 PHE A N 1
ATOM 691 C CA . PHE A 1 88 ? -12.681 -5.249 14.379 1.00 97.06 88 PHE A CA 1
ATOM 692 C C . PHE A 1 88 ? -13.859 -6.094 14.888 1.00 97.06 88 PHE A C 1
ATOM 694 O O . PHE A 1 88 ? -13.877 -6.525 16.038 1.00 97.06 88 PHE A O 1
ATOM 701 N N . ASP A 1 89 ? -14.850 -6.328 14.025 1.00 96.56 89 ASP A N 1
ATOM 702 C CA . ASP A 1 89 ? -16.031 -7.138 14.332 1.00 96.56 89 ASP A CA 1
ATOM 703 C C . ASP A 1 89 ? -15.696 -8.633 14.541 1.00 96.56 89 ASP A C 1
ATOM 705 O O . ASP A 1 89 ? -14.574 -9.115 14.364 1.00 96.56 89 ASP A O 1
ATOM 709 N N . THR A 1 90 ? -16.725 -9.402 14.873 1.00 97.50 90 THR A N 1
ATOM 710 C CA . THR A 1 90 ? -16.725 -10.861 14.929 1.00 97.50 90 THR A CA 1
ATOM 711 C C . THR A 1 90 ? -16.246 -11.505 13.626 1.00 97.50 90 THR A C 1
ATOM 713 O O . THR A 1 90 ? -16.414 -10.988 12.516 1.00 97.50 90 THR A O 1
ATOM 716 N N . ARG A 1 91 ? -15.700 -12.721 13.751 1.00 97.31 91 ARG A N 1
ATOM 717 C CA . ARG A 1 91 ? -15.160 -13.496 12.625 1.00 97.31 91 ARG A CA 1
ATOM 718 C C . ARG A 1 91 ? -16.138 -13.635 11.457 1.00 97.31 91 ARG A C 1
ATOM 720 O O . ARG A 1 91 ? -15.702 -13.544 10.304 1.00 97.31 91 ARG A O 1
ATOM 727 N N . ASP A 1 92 ? -17.413 -13.872 11.750 1.00 97.88 92 ASP A N 1
ATOM 728 C CA . ASP A 1 92 ? -18.450 -14.101 10.743 1.00 97.88 92 ASP A CA 1
ATOM 729 C C . ASP A 1 92 ? -18.783 -12.823 9.975 1.00 97.88 92 ASP A C 1
ATOM 731 O O . ASP A 1 92 ? -18.837 -12.846 8.742 1.00 97.88 92 ASP A O 1
ATOM 735 N N . ARG A 1 93 ? -18.894 -11.685 10.672 1.00 98.06 93 ARG A N 1
ATOM 736 C CA . ARG A 1 93 ? -19.121 -10.380 10.034 1.00 98.06 93 ARG A CA 1
ATOM 737 C C . ARG A 1 93 ? -17.922 -9.959 9.189 1.00 98.06 93 ARG A C 1
ATOM 739 O O . ARG A 1 93 ? -18.093 -9.587 8.031 1.00 98.06 93 ARG A O 1
ATOM 746 N N . LEU A 1 94 ? -16.701 -10.166 9.680 1.00 98.31 94 LEU A N 1
ATOM 747 C CA . LEU A 1 94 ? -15.483 -9.930 8.897 1.00 98.31 94 LEU A CA 1
ATOM 748 C C . LEU A 1 94 ? -15.373 -10.846 7.664 1.00 98.31 94 LEU A C 1
ATOM 750 O O . LEU A 1 94 ? -14.861 -10.434 6.622 1.00 98.31 94 LEU A O 1
ATOM 754 N N . LYS A 1 95 ? -15.863 -12.090 7.743 1.00 97.88 95 LYS A N 1
ATOM 755 C CA . LYS A 1 95 ? -15.928 -13.001 6.587 1.00 97.88 95 LYS A CA 1
ATOM 756 C C . LYS A 1 95 ? -16.941 -12.522 5.547 1.00 97.88 95 LYS A C 1
ATOM 758 O O . LYS A 1 95 ? -16.666 -12.608 4.347 1.00 97.88 95 LYS A O 1
ATOM 763 N N . ALA A 1 96 ? -18.095 -12.033 5.999 1.00 97.75 96 ALA A N 1
ATOM 764 C CA . ALA A 1 96 ? -19.110 -11.450 5.131 1.00 97.75 96 ALA A CA 1
ATOM 765 C C . ALA A 1 96 ? -18.558 -10.212 4.410 1.00 97.75 96 ALA A C 1
ATOM 767 O O . ALA A 1 96 ? -18.627 -10.158 3.182 1.00 97.75 96 ALA A O 1
ATOM 768 N N . LEU A 1 97 ? -17.893 -9.308 5.141 1.00 98.50 97 LEU A N 1
ATOM 769 C CA . LEU A 1 97 ? -17.209 -8.145 4.573 1.00 98.50 97 LEU A CA 1
ATOM 770 C C . LEU A 1 97 ? -16.150 -8.544 3.538 1.00 98.50 97 LEU A C 1
ATOM 772 O O . LEU A 1 97 ? -16.114 -7.997 2.441 1.00 98.50 97 LEU A O 1
ATOM 776 N N . LEU A 1 98 ? -15.302 -9.533 3.842 1.00 98.25 98 LEU A N 1
ATOM 777 C CA . LEU A 1 98 ? -14.307 -10.019 2.881 1.00 98.25 98 LEU A CA 1
ATOM 778 C C . LEU A 1 98 ? -14.966 -10.558 1.605 1.00 98.25 98 LEU A C 1
ATOM 780 O O . LEU A 1 98 ? -14.433 -10.372 0.512 1.00 98.25 98 LEU A O 1
ATOM 784 N N . SER A 1 99 ? -16.118 -11.215 1.738 1.00 96.75 99 SER A N 1
ATOM 785 C CA . SER A 1 99 ? -16.857 -11.773 0.605 1.00 96.75 99 SER A CA 1
ATOM 786 C C . SER A 1 99 ? -17.446 -10.671 -0.278 1.00 96.75 99 SER A C 1
ATOM 788 O O . SER A 1 99 ? -17.252 -10.709 -1.493 1.00 96.75 99 SER A O 1
ATOM 790 N N . THR A 1 100 ? -18.094 -9.654 0.303 1.00 96.50 100 THR A N 1
ATOM 791 C CA . THR A 1 100 ? -18.630 -8.518 -0.469 1.00 96.50 100 THR A CA 1
ATOM 792 C C . THR A 1 100 ? -17.510 -7.691 -1.092 1.00 96.50 100 THR A C 1
ATOM 794 O O . THR A 1 100 ? -17.577 -7.360 -2.275 1.00 96.50 100 THR A O 1
ATOM 797 N N . TYR A 1 101 ? -16.423 -7.462 -0.352 1.00 97.31 101 TYR A N 1
ATOM 798 C CA . TYR A 1 101 ? -15.226 -6.797 -0.856 1.00 97.31 101 TYR A CA 1
ATOM 799 C C . TYR A 1 101 ? -14.603 -7.558 -2.034 1.00 97.31 101 TYR A C 1
ATOM 801 O O . TYR A 1 101 ? -14.228 -6.959 -3.040 1.00 97.31 101 TYR A O 1
ATOM 809 N N . ALA A 1 102 ? -14.526 -8.890 -1.961 1.00 97.00 102 ALA A N 1
ATOM 810 C CA . ALA A 1 102 ? -14.014 -9.708 -3.057 1.00 97.00 102 ALA A CA 1
ATOM 811 C C . ALA A 1 102 ? -14.873 -9.597 -4.324 1.00 97.00 102 ALA A C 1
ATOM 813 O O . ALA A 1 102 ? -14.310 -9.541 -5.422 1.00 97.00 102 ALA A O 1
ATOM 814 N N . VAL A 1 103 ? -16.202 -9.552 -4.171 1.00 95.69 103 VAL A N 1
ATOM 815 C CA . VAL A 1 103 ? -17.151 -9.364 -5.278 1.00 95.69 103 VAL A CA 1
ATOM 816 C C . VAL A 1 103 ? -16.994 -7.972 -5.887 1.00 95.69 103 VAL A C 1
ATOM 818 O O . VAL A 1 103 ? -16.759 -7.873 -7.089 1.00 95.69 103 VAL A O 1
ATOM 821 N N . ASP A 1 104 ? -17.007 -6.905 -5.083 1.00 94.50 104 ASP A N 1
ATOM 822 C CA . ASP A 1 104 ? -16.805 -5.529 -5.567 1.00 94.50 104 ASP A CA 1
ATOM 823 C C . ASP A 1 104 ? -15.492 -5.396 -6.359 1.00 94.50 104 ASP A C 1
ATOM 825 O O . ASP A 1 104 ? -15.474 -4.924 -7.497 1.00 94.50 104 ASP A O 1
ATOM 829 N N . ARG A 1 105 ? -14.389 -5.940 -5.829 1.00 95.94 105 ARG A N 1
ATOM 830 C CA . ARG A 1 105 ? -13.071 -5.879 -6.482 1.00 95.94 105 ARG A CA 1
ATOM 831 C C . ARG A 1 105 ? -12.898 -6.837 -7.658 1.00 95.94 105 ARG A C 1
ATOM 833 O O . ARG A 1 105 ? -11.907 -6.722 -8.380 1.00 95.94 105 ARG A O 1
ATOM 840 N N . ALA A 1 106 ? -13.810 -7.780 -7.875 1.00 94.25 106 ALA A N 1
ATOM 841 C CA . ALA A 1 106 ? -13.806 -8.652 -9.050 1.00 94.25 106 ALA A CA 1
ATOM 842 C C . ALA A 1 106 ? -14.723 -8.129 -10.162 1.00 94.25 106 ALA A C 1
ATOM 844 O O . ALA A 1 106 ? -14.330 -8.116 -11.328 1.00 94.25 106 ALA A O 1
ATOM 845 N N . THR A 1 107 ? -15.938 -7.710 -9.807 1.00 92.50 107 THR A N 1
ATOM 846 C CA . THR A 1 107 ? -17.030 -7.477 -10.761 1.00 92.50 107 THR A CA 1
ATOM 847 C C . THR A 1 107 ? -17.666 -6.096 -10.660 1.00 92.50 107 THR A C 1
ATOM 849 O O . THR A 1 107 ? -18.453 -5.758 -11.542 1.00 92.50 107 THR A O 1
ATOM 852 N N . GLY A 1 108 ? -17.327 -5.293 -9.648 1.00 87.81 108 GLY A N 1
ATOM 853 C CA . GLY A 1 108 ? -17.853 -3.941 -9.445 1.00 87.81 108 GLY A CA 1
ATOM 854 C C . GLY A 1 108 ? -17.407 -2.939 -10.514 1.00 87.81 108 GLY A C 1
ATOM 855 O O . GLY A 1 108 ? -17.060 -3.317 -11.640 1.00 87.81 108 GLY A O 1
ATOM 856 N N . ASP A 1 109 ? -17.409 -1.650 -10.164 1.00 91.19 109 ASP A N 1
ATOM 857 C CA . ASP A 1 109 ? -16.952 -0.567 -11.048 1.00 91.19 109 ASP A CA 1
ATOM 858 C C . ASP A 1 109 ? -15.571 -0.917 -11.642 1.00 91.19 109 ASP A C 1
ATOM 860 O O . ASP A 1 109 ? -14.642 -1.198 -10.877 1.00 91.19 109 ASP A O 1
ATOM 864 N N . PRO A 1 110 ? -15.397 -0.903 -12.979 1.00 89.12 110 PRO A N 1
ATOM 865 C CA . PRO A 1 110 ? -14.110 -1.151 -13.623 1.00 89.12 110 PRO A CA 1
ATOM 866 C C . PRO A 1 110 ? -12.934 -0.371 -13.022 1.00 89.12 110 PRO A C 1
ATOM 868 O O . PRO A 1 110 ? -11.830 -0.904 -12.969 1.00 89.12 110 PRO A O 1
ATOM 871 N N . LYS A 1 111 ? -13.161 0.847 -12.509 1.00 89.75 111 LYS A N 1
ATOM 872 C CA . LYS A 1 111 ? -12.131 1.669 -11.848 1.00 89.75 111 LYS A CA 1
ATOM 873 C C . LYS A 1 111 ? -11.679 1.118 -10.492 1.00 89.75 111 LYS A C 1
ATOM 875 O O . LYS A 1 111 ? -10.616 1.492 -10.007 1.00 89.75 111 LYS A O 1
ATOM 880 N N . ARG A 1 112 ? -12.488 0.263 -9.865 1.00 88.38 112 ARG A N 1
ATOM 881 C CA . ARG A 1 112 ? -12.241 -0.339 -8.545 1.00 88.38 112 ARG A CA 1
ATOM 882 C C . ARG A 1 112 ? -11.792 -1.795 -8.628 1.00 88.38 112 ARG A C 1
ATOM 884 O O . ARG A 1 112 ? -11.302 -2.321 -7.626 1.00 88.38 112 ARG A O 1
ATOM 891 N N . ARG A 1 113 ? -11.951 -2.441 -9.791 1.00 95.25 113 ARG A N 1
ATOM 892 C CA . ARG A 1 113 ? -11.556 -3.837 -10.014 1.00 95.25 113 ARG A CA 1
ATOM 893 C C . ARG A 1 113 ? -10.056 -4.022 -9.835 1.00 95.25 113 ARG A C 1
ATOM 895 O O . ARG A 1 113 ? -9.253 -3.210 -10.282 1.00 95.25 113 ARG A O 1
ATOM 902 N N . LEU A 1 114 ? -9.682 -5.136 -9.215 1.00 96.12 114 LEU A N 1
ATOM 903 C CA . LEU A 1 114 ? -8.295 -5.477 -8.925 1.00 96.12 114 LEU A CA 1
ATOM 904 C C . LEU A 1 114 ? -7.893 -6.749 -9.668 1.00 96.12 114 LEU A C 1
ATOM 906 O O . LEU A 1 114 ? -8.528 -7.802 -9.536 1.00 96.12 114 LEU A O 1
ATOM 910 N N . GLY A 1 115 ? -6.779 -6.664 -10.397 1.00 94.38 115 GLY A N 1
ATOM 911 C CA . GLY A 1 115 ? -6.082 -7.840 -10.910 1.00 94.38 115 GLY A CA 1
ATOM 912 C C . GLY A 1 115 ? -5.574 -8.730 -9.770 1.00 94.38 115 GLY A C 1
ATOM 913 O O . GLY A 1 115 ? -5.455 -8.298 -8.623 1.00 94.38 115 GLY A O 1
ATOM 914 N N . ALA A 1 116 ? -5.249 -9.990 -10.074 1.00 94.31 116 ALA A N 1
ATOM 915 C CA . ALA A 1 116 ? -4.867 -10.975 -9.056 1.00 94.31 116 ALA A CA 1
ATOM 916 C C . ALA A 1 116 ? -3.637 -10.558 -8.222 1.00 94.31 116 ALA A C 1
ATOM 918 O O . ALA A 1 116 ? -3.604 -10.812 -7.018 1.00 94.31 116 ALA A O 1
ATOM 919 N N . VAL A 1 117 ? -2.659 -9.879 -8.832 1.00 93.69 117 VAL A N 1
ATOM 920 C CA . VAL A 1 117 ? -1.465 -9.361 -8.139 1.00 93.69 117 VAL A CA 1
ATOM 921 C C . VAL A 1 117 ? -1.843 -8.274 -7.132 1.00 93.69 117 VAL A C 1
ATOM 923 O O . VAL A 1 117 ? -1.516 -8.395 -5.953 1.00 93.69 117 VAL A O 1
ATOM 926 N N . THR A 1 118 ? -2.594 -7.257 -7.562 1.00 95.50 118 THR A N 1
ATOM 927 C CA . THR A 1 118 ? -3.044 -6.161 -6.691 1.00 95.50 118 THR A CA 1
ATOM 928 C C . THR A 1 118 ? -3.962 -6.671 -5.582 1.00 95.50 118 THR A C 1
ATOM 930 O O . THR A 1 118 ? -3.781 -6.323 -4.421 1.00 95.50 118 THR A O 1
ATOM 933 N N . TRP A 1 119 ? -4.887 -7.581 -5.894 1.00 97.44 119 TRP A N 1
ATOM 934 C CA . TRP A 1 119 ? -5.710 -8.251 -4.885 1.00 97.44 119 TRP A CA 1
ATOM 935 C C . TRP A 1 119 ? -4.855 -8.967 -3.829 1.00 97.44 119 TRP A C 1
ATOM 937 O O . TRP A 1 119 ? -5.076 -8.818 -2.629 1.00 97.44 119 TRP A O 1
ATOM 947 N N . ASN A 1 120 ? -3.834 -9.712 -4.255 1.00 97.00 120 ASN A N 1
ATOM 948 C CA . ASN A 1 120 ? -2.930 -10.385 -3.328 1.00 97.00 120 ASN A CA 1
ATOM 949 C C . ASN A 1 120 ? -2.130 -9.404 -2.467 1.00 97.00 120 ASN A C 1
ATOM 951 O O . ASN A 1 120 ? -1.866 -9.715 -1.307 1.00 97.00 120 ASN A O 1
ATOM 955 N N . GLN A 1 121 ? -1.779 -8.230 -2.996 1.00 97.00 121 GLN A N 1
ATOM 956 C CA . GLN A 1 121 ? -1.170 -7.159 -2.211 1.00 97.00 121 GLN A CA 1
ATOM 957 C C . GLN A 1 121 ? -2.129 -6.656 -1.124 1.00 97.00 121 GLN A C 1
ATOM 959 O O . GLN A 1 121 ? -1.715 -6.563 0.030 1.00 97.00 121 GLN A O 1
ATOM 964 N N . HIS A 1 122 ? -3.412 -6.436 -1.449 1.00 98.06 122 HIS A N 1
ATOM 965 C CA . HIS A 1 122 ? -4.431 -6.091 -0.449 1.00 98.06 122 HIS A CA 1
ATOM 966 C C . HIS A 1 122 ? -4.499 -7.150 0.659 1.00 98.06 122 HIS A C 1
ATOM 968 O O . HIS A 1 122 ? -4.416 -6.816 1.838 1.00 98.06 122 HIS A O 1
ATOM 974 N N . MET A 1 123 ? -4.583 -8.434 0.296 1.00 97.88 123 MET A N 1
ATOM 975 C CA . MET A 1 123 ? -4.691 -9.528 1.270 1.00 97.88 123 MET A CA 1
ATOM 976 C C . MET A 1 123 ? -3.451 -9.654 2.163 1.00 97.88 123 MET A C 1
ATOM 978 O O . MET A 1 123 ? -3.575 -9.977 3.344 1.00 97.88 123 MET A O 1
ATOM 982 N N . SER A 1 124 ? -2.259 -9.398 1.620 1.00 95.81 124 SER A N 1
ATOM 983 C CA . SER A 1 124 ? -1.017 -9.390 2.398 1.00 95.81 124 SER A CA 1
ATOM 984 C C . SER A 1 124 ? -0.985 -8.236 3.399 1.00 95.81 124 SER A C 1
ATOM 986 O O . SER A 1 124 ? -0.729 -8.471 4.577 1.00 95.81 124 SER A O 1
ATOM 988 N N . VAL A 1 125 ? -1.294 -7.011 2.958 1.00 96.81 125 VAL A N 1
ATOM 989 C CA . VAL A 1 125 ? -1.294 -5.814 3.817 1.00 96.81 125 VAL A CA 1
ATOM 990 C C . VAL A 1 125 ? -2.345 -5.928 4.916 1.00 96.81 125 VAL A C 1
ATOM 992 O O . VAL A 1 125 ? -2.023 -5.753 6.087 1.00 96.81 125 VAL A O 1
ATOM 995 N N . LEU A 1 126 ? -3.576 -6.312 4.569 1.00 98.19 126 LEU A N 1
ATOM 996 C CA . LEU A 1 126 ? -4.632 -6.546 5.553 1.00 98.19 126 LEU A CA 1
ATOM 997 C C . LEU A 1 126 ? -4.265 -7.691 6.506 1.00 98.19 126 LEU A C 1
ATOM 999 O O . LEU A 1 126 ? -4.523 -7.605 7.701 1.00 98.19 126 LEU A O 1
ATOM 1003 N N . GLY A 1 127 ? -3.612 -8.748 6.015 1.00 96.81 127 GLY A N 1
ATOM 1004 C CA . GLY A 1 127 ? -3.101 -9.827 6.863 1.00 96.81 127 GLY A CA 1
ATOM 1005 C C . GLY A 1 127 ? -2.063 -9.354 7.886 1.00 96.81 127 GLY A C 1
ATOM 1006 O O . GLY A 1 127 ? -2.083 -9.816 9.026 1.00 96.81 127 GLY A O 1
ATOM 1007 N N . MET A 1 128 ? -1.176 -8.429 7.504 1.00 95.75 128 MET A N 1
ATOM 1008 C CA . MET A 1 128 ? -0.219 -7.803 8.424 1.00 95.75 128 MET A CA 1
ATOM 1009 C C . MET A 1 128 ? -0.922 -6.895 9.437 1.00 95.75 128 MET A C 1
ATOM 1011 O O . MET A 1 128 ? -0.641 -7.000 10.627 1.00 95.75 128 MET A O 1
ATOM 1015 N N . PHE A 1 129 ? -1.858 -6.063 8.974 1.00 97.56 129 PHE A N 1
ATOM 1016 C CA . PHE A 1 129 ? -2.635 -5.159 9.820 1.00 97.56 129 PHE A CA 1
ATOM 1017 C C . PHE A 1 129 ? -3.430 -5.914 10.888 1.00 97.56 129 PHE A C 1
ATOM 1019 O O . PHE A 1 129 ? -3.261 -5.647 12.070 1.00 97.56 129 PHE A O 1
ATOM 1026 N N . TYR A 1 130 ? -4.221 -6.921 10.504 1.00 97.94 130 TYR A N 1
ATOM 1027 C CA . TYR A 1 130 ? -4.995 -7.711 11.465 1.00 97.94 130 TYR A CA 1
ATOM 1028 C C . TYR A 1 130 ? -4.111 -8.518 12.416 1.00 97.94 130 TYR A C 1
ATOM 1030 O O . TYR A 1 130 ? -4.470 -8.693 13.572 1.00 97.94 130 TYR A O 1
ATOM 1038 N N . ARG A 1 131 ? -2.948 -9.008 11.968 1.00 96.06 131 ARG A N 1
ATOM 1039 C CA . ARG A 1 131 ? -2.009 -9.696 12.865 1.00 96.06 131 ARG A CA 1
ATOM 1040 C C . ARG A 1 131 ? -1.479 -8.757 13.944 1.00 96.06 131 ARG A C 1
ATOM 1042 O O . ARG A 1 131 ? -1.418 -9.157 15.099 1.00 96.06 131 ARG A O 1
ATOM 1049 N N . TRP A 1 132 ? -1.104 -7.541 13.558 1.00 97.00 132 TRP A N 1
ATOM 1050 C CA . TRP A 1 132 ? -0.694 -6.511 14.506 1.00 97.00 132 TRP A CA 1
ATOM 1051 C C . TRP A 1 132 ? -1.856 -6.112 15.424 1.00 97.00 132 TRP A C 1
ATOM 1053 O O . TRP A 1 132 ? -1.699 -6.146 16.635 1.00 97.00 132 TRP A O 1
ATOM 1063 N N . ALA A 1 133 ? -3.049 -5.871 14.876 1.00 97.62 133 ALA A N 1
ATOM 1064 C CA . ALA A 1 133 ? -4.227 -5.490 15.655 1.00 97.62 133 ALA A CA 1
ATOM 1065 C C . ALA A 1 133 ? -4.643 -6.567 16.674 1.00 97.62 133 ALA A C 1
ATOM 1067 O O . ALA A 1 133 ? -5.115 -6.237 17.754 1.00 97.62 133 ALA A O 1
ATOM 1068 N N . MET A 1 134 ? -4.450 -7.853 16.361 1.00 97.62 134 MET A N 1
ATOM 1069 C CA . MET A 1 134 ? -4.631 -8.949 17.322 1.00 97.62 134 MET A CA 1
ATOM 1070 C C . MET A 1 134 ? -3.577 -8.917 18.440 1.00 97.62 134 MET A C 1
ATOM 1072 O O . MET A 1 134 ? -3.902 -9.204 19.588 1.00 97.62 134 MET A O 1
ATOM 1076 N N . ALA A 1 135 ? -2.319 -8.598 18.115 1.00 97.12 135 ALA A N 1
ATOM 1077 C CA . ALA A 1 135 ? -1.230 -8.525 19.092 1.00 97.12 135 ALA A CA 1
ATOM 1078 C C . ALA A 1 135 ? -1.398 -7.335 20.054 1.00 97.12 135 ALA A C 1
ATOM 1080 O O . ALA A 1 135 ? -1.228 -7.507 21.256 1.00 97.12 135 ALA A O 1
ATOM 1081 N N . GLU A 1 136 ? -1.822 -6.182 19.532 1.00 96.81 136 GLU A N 1
ATOM 1082 C CA . GLU A 1 136 ? -2.141 -4.968 20.302 1.00 96.81 136 GLU A CA 1
ATOM 1083 C C . GLU A 1 136 ? -3.567 -4.973 20.885 1.00 96.81 136 GLU A C 1
ATOM 1085 O O . GLU A 1 136 ? -4.032 -3.976 21.425 1.00 96.81 136 GLU A O 1
ATOM 1090 N N . GLN A 1 137 ? -4.291 -6.094 20.780 1.00 96.19 137 GLN A N 1
ATOM 1091 C CA . GLN A 1 137 ? -5.630 -6.293 21.356 1.00 96.19 137 GLN A CA 1
ATOM 1092 C C . GLN A 1 137 ? -6.735 -5.359 20.819 1.00 96.19 137 GLN A C 1
ATOM 1094 O O . GLN A 1 137 ? -7.829 -5.313 21.377 1.00 96.19 137 GLN A O 1
ATOM 1099 N N . HIS A 1 138 ? -6.507 -4.683 19.691 1.00 96.44 138 HIS A N 1
ATOM 1100 C CA . HIS A 1 138 ? -7.553 -3.962 18.959 1.00 96.44 138 HIS A CA 1
ATOM 1101 C C . HIS A 1 138 ? -8.567 -4.905 18.296 1.00 96.44 138 HIS A C 1
ATOM 1103 O O . HIS A 1 138 ? -9.724 -4.539 18.109 1.00 96.44 138 HIS A O 1
ATOM 1109 N N . ALA A 1 139 ? -8.137 -6.112 17.917 1.00 96.75 139 ALA A N 1
ATOM 1110 C CA . ALA A 1 139 ? -8.969 -7.106 17.248 1.00 96.75 139 ALA A CA 1
ATOM 1111 C C . ALA A 1 139 ? -9.075 -8.398 18.065 1.00 96.75 139 ALA A C 1
ATOM 1113 O O . ALA A 1 139 ? -8.112 -8.840 18.687 1.00 96.75 139 ALA A O 1
ATOM 1114 N N . THR A 1 140 ? -10.238 -9.048 17.992 1.00 96.81 140 THR A N 1
ATOM 1115 C CA . THR A 1 140 ? -10.471 -10.391 18.562 1.00 96.81 140 THR A CA 1
ATOM 1116 C C . THR A 1 140 ? -10.614 -11.475 17.488 1.00 96.81 140 THR A C 1
ATOM 1118 O O . THR A 1 140 ? -10.601 -12.669 17.791 1.00 96.81 140 THR A O 1
ATOM 1121 N N . ALA A 1 141 ? -10.726 -11.074 16.219 1.00 96.88 141 ALA A N 1
ATOM 1122 C CA . ALA A 1 141 ? -10.845 -11.957 15.070 1.00 96.88 141 ALA A CA 1
ATOM 1123 C C . ALA A 1 141 ? -10.180 -11.357 13.820 1.00 96.88 141 ALA A C 1
ATOM 1125 O O . ALA A 1 141 ? -9.873 -10.169 13.750 1.00 96.88 141 ALA A O 1
ATOM 1126 N N . VAL A 1 142 ? -9.983 -12.196 12.798 1.00 97.12 142 VAL A N 1
ATOM 1127 C CA . VAL A 1 142 ? -9.418 -11.801 11.497 1.00 97.12 142 VAL A CA 1
ATOM 1128 C C . VAL A 1 142 ? -10.332 -12.257 10.352 1.00 97.12 142 VAL A C 1
ATOM 1130 O O . VAL A 1 142 ? -10.961 -13.308 10.472 1.00 97.12 142 VAL A O 1
ATOM 1133 N N . PRO A 1 143 ? -10.394 -11.557 9.203 1.00 97.06 143 PRO A N 1
ATOM 1134 C CA . PRO A 1 143 ? -11.284 -11.929 8.094 1.00 97.06 143 PRO A CA 1
ATOM 1135 C C . PRO A 1 143 ? -10.829 -13.191 7.337 1.00 97.06 143 PRO A C 1
ATOM 1137 O O . PRO A 1 143 ? -11.595 -13.769 6.558 1.00 97.06 143 PRO A O 1
ATOM 1140 N N . PHE A 1 144 ? -9.595 -13.647 7.562 1.00 96.88 144 PHE A N 1
ATOM 1141 C CA . PHE A 1 144 ? -8.923 -14.651 6.739 1.00 96.88 144 PHE A CA 1
ATOM 1142 C C . PHE A 1 144 ? -9.026 -16.073 7.282 1.00 96.88 144 PHE A C 1
ATOM 1144 O O . PHE A 1 144 ? -9.064 -16.311 8.487 1.00 96.88 144 PHE A O 1
ATOM 1151 N N . THR A 1 145 ? -9.035 -17.034 6.361 1.00 94.25 145 THR A N 1
ATOM 1152 C CA . THR A 1 145 ? -8.791 -18.446 6.665 1.00 94.25 145 THR A CA 1
ATOM 1153 C C . THR A 1 145 ? -7.374 -18.779 6.228 1.00 94.25 145 THR A C 1
ATOM 1155 O O . THR A 1 145 ? -6.970 -18.433 5.115 1.00 94.25 145 THR A O 1
ATOM 1158 N N . TYR A 1 146 ? -6.621 -19.442 7.100 1.00 91.31 146 TYR A N 1
ATOM 1159 C CA . TYR A 1 146 ? -5.252 -19.859 6.825 1.00 91.31 146 TYR A CA 1
ATOM 1160 C C . TYR A 1 146 ? -5.177 -21.375 6.678 1.00 91.31 146 TYR A C 1
ATOM 1162 O O . TYR A 1 146 ? -5.859 -22.105 7.391 1.00 91.31 146 TYR A O 1
ATOM 1170 N N . GLN A 1 147 ? -4.326 -21.833 5.767 1.00 89.75 147 GLN A N 1
ATOM 1171 C CA . GLN A 1 147 ? -3.953 -23.239 5.641 1.00 89.75 147 GLN A CA 1
ATOM 1172 C C . GLN A 1 147 ? -2.454 -23.373 5.889 1.00 89.75 147 GLN A C 1
ATOM 1174 O O . GLN A 1 147 ? -1.676 -22.537 5.423 1.00 89.75 147 GLN A O 1
ATOM 1179 N N . GLN A 1 148 ? -2.053 -24.422 6.602 1.00 86.50 148 GLN A N 1
ATOM 1180 C CA . GLN A 1 148 ? -0.649 -24.801 6.706 1.00 86.50 148 GLN A CA 1
ATOM 1181 C C . GLN A 1 148 ? -0.147 -25.304 5.352 1.00 86.50 148 GLN A C 1
ATOM 1183 O O . GLN A 1 148 ? -0.799 -26.109 4.686 1.00 86.50 148 GLN A O 1
ATOM 1188 N N . ALA A 1 149 ? 1.017 -24.818 4.947 1.00 81.69 149 ALA A N 1
ATOM 1189 C CA . ALA A 1 149 ? 1.741 -25.298 3.787 1.00 81.69 149 ALA A CA 1
ATOM 1190 C C . ALA A 1 149 ? 3.221 -25.443 4.139 1.00 81.69 149 ALA A C 1
ATOM 1192 O O . ALA A 1 149 ? 3.738 -24.736 5.002 1.00 81.69 149 ALA A O 1
ATOM 1193 N N . VAL A 1 150 ? 3.911 -26.334 3.437 1.00 82.00 150 VAL A N 1
ATOM 1194 C CA . VAL A 1 150 ? 5.363 -26.477 3.542 1.00 82.00 150 VAL A CA 1
ATOM 1195 C C . VAL A 1 150 ? 5.989 -25.755 2.358 1.00 82.00 150 VAL A C 1
ATOM 1197 O O . VAL A 1 150 ? 5.715 -26.084 1.203 1.00 82.00 150 VAL A O 1
ATOM 1200 N N . MET A 1 151 ? 6.813 -24.750 2.639 1.00 75.31 151 MET A N 1
ATOM 1201 C CA . MET A 1 151 ? 7.645 -24.092 1.641 1.00 75.31 151 MET A CA 1
ATOM 1202 C C . MET A 1 151 ? 9.050 -24.688 1.713 1.00 75.31 151 MET A C 1
ATOM 1204 O O . MET A 1 151 ? 9.706 -24.612 2.748 1.00 75.31 151 MET A O 1
ATOM 1208 N N . LEU A 1 152 ? 9.499 -25.276 0.605 1.00 75.00 152 LEU A N 1
ATOM 1209 C CA . LEU A 1 152 ? 10.872 -25.738 0.429 1.00 75.00 152 LEU A CA 1
ATOM 1210 C C . LEU A 1 152 ? 11.675 -24.627 -0.247 1.00 75.00 152 LEU A C 1
ATOM 1212 O O . LEU A 1 152 ? 11.358 -24.229 -1.369 1.00 75.00 152 LEU A O 1
ATOM 1216 N N . TYR A 1 153 ? 12.705 -24.131 0.430 1.00 70.69 153 TYR A N 1
ATOM 1217 C CA . TYR A 1 153 ? 13.671 -23.201 -0.146 1.00 70.69 153 TYR A CA 1
ATOM 1218 C C . TYR A 1 153 ? 15.077 -23.624 0.269 1.00 70.69 153 TYR A C 1
ATOM 1220 O O . TYR A 1 153 ? 15.324 -23.789 1.461 1.00 70.69 153 TYR A O 1
ATOM 1228 N N . ALA A 1 154 ? 15.973 -23.812 -0.707 1.00 67.25 154 ALA A N 1
ATOM 1229 C CA . ALA A 1 154 ? 17.369 -24.211 -0.487 1.00 67.25 154 ALA A CA 1
ATOM 1230 C C . ALA A 1 154 ? 17.516 -25.340 0.562 1.00 67.25 154 ALA A C 1
ATOM 1232 O O . ALA A 1 154 ? 18.156 -25.160 1.592 1.00 67.25 154 ALA A O 1
ATOM 1233 N N . GLU A 1 155 ? 16.835 -26.471 0.328 1.00 75.69 155 GLU A N 1
ATOM 1234 C CA . GLU A 1 155 ? 16.828 -27.678 1.187 1.00 75.69 155 GLU A CA 1
ATOM 1235 C C . GLU A 1 155 ? 16.232 -27.512 2.597 1.00 75.69 155 GLU A C 1
ATOM 1237 O O . GLU A 1 155 ? 16.109 -28.483 3.338 1.00 75.69 155 GLU A O 1
ATOM 1242 N N . THR A 1 156 ? 15.759 -26.318 2.956 1.00 75.56 156 THR A N 1
ATOM 1243 C CA . THR A 1 156 ? 15.066 -26.083 4.224 1.00 75.56 156 THR A CA 1
ATOM 1244 C C . THR A 1 156 ? 13.556 -26.119 4.007 1.00 75.56 156 THR A C 1
ATOM 1246 O O . THR A 1 156 ? 12.996 -25.314 3.256 1.00 75.56 156 THR A O 1
ATOM 1249 N N . ALA A 1 157 ? 12.880 -27.053 4.679 1.00 79.06 157 ALA A N 1
ATOM 1250 C CA . ALA A 1 157 ? 11.426 -27.073 4.775 1.00 79.06 157 ALA A CA 1
ATOM 1251 C C . ALA A 1 157 ? 10.977 -26.117 5.885 1.00 79.06 157 ALA A C 1
ATOM 1253 O O . ALA A 1 157 ? 11.340 -26.286 7.048 1.00 79.06 157 ALA A O 1
ATOM 1254 N N . ARG A 1 158 ? 10.174 -25.113 5.532 1.00 83.44 158 ARG A N 1
ATOM 1255 C CA . ARG A 1 158 ? 9.551 -24.200 6.491 1.00 83.44 158 ARG A CA 1
ATOM 1256 C C . ARG A 1 158 ? 8.038 -24.313 6.410 1.00 83.44 158 ARG A C 1
ATOM 1258 O O . ARG A 1 158 ? 7.456 -24.147 5.338 1.00 83.44 158 ARG A O 1
ATOM 1265 N N . GLU A 1 159 ? 7.396 -24.526 7.551 1.00 81.94 159 GLU A N 1
ATOM 1266 C CA . GLU A 1 159 ? 5.947 -24.386 7.654 1.00 81.94 159 GLU A CA 1
ATOM 1267 C C . GLU A 1 159 ? 5.547 -22.913 7.545 1.00 81.94 159 GLU A C 1
ATOM 1269 O O . GLU A 1 159 ? 6.086 -22.032 8.222 1.00 81.94 159 GLU A O 1
ATOM 1274 N N . VAL A 1 160 ? 4.594 -22.641 6.660 1.00 85.25 160 VAL A N 1
ATOM 1275 C CA . VAL A 1 160 ? 4.052 -21.310 6.408 1.00 85.25 160 VAL A CA 1
ATOM 1276 C C . VAL A 1 160 ? 2.530 -21.357 6.420 1.00 85.25 160 VAL A C 1
ATOM 1278 O O . VAL A 1 160 ? 1.906 -22.285 5.908 1.00 85.25 160 VAL A O 1
ATOM 1281 N N . LEU A 1 161 ? 1.916 -20.323 6.991 1.00 86.00 161 LEU A N 1
ATOM 1282 C CA . LEU A 1 161 ? 0.472 -20.127 6.924 1.00 86.00 161 LEU A CA 1
ATOM 1283 C C . LEU A 1 161 ? 0.125 -19.335 5.666 1.00 86.00 161 LEU A C 1
ATOM 1285 O O . LEU A 1 161 ? 0.543 -18.188 5.498 1.00 86.00 161 LEU A O 1
ATOM 1289 N N . VAL A 1 162 ? -0.668 -19.942 4.788 1.00 87.62 162 VAL A N 1
ATOM 1290 C CA . VAL A 1 162 ? -1.104 -19.334 3.531 1.00 87.62 162 VAL A CA 1
ATOM 1291 C C . VAL A 1 162 ? -2.517 -18.795 3.693 1.00 87.62 162 VAL A C 1
ATOM 1293 O O . VAL A 1 162 ? -3.440 -19.540 4.022 1.00 87.62 162 VAL A O 1
ATOM 1296 N N . ASN A 1 163 ? -2.685 -17.494 3.446 1.00 93.81 163 ASN A N 1
ATOM 1297 C CA . ASN A 1 163 ? -3.992 -16.845 3.417 1.00 93.81 163 ASN A CA 1
ATOM 1298 C C . ASN A 1 163 ? -4.793 -17.334 2.198 1.00 93.81 163 ASN A C 1
ATOM 1300 O O . ASN A 1 163 ? -4.428 -17.044 1.056 1.00 93.81 163 ASN A O 1
ATOM 1304 N N . GLN A 1 164 ? -5.900 -18.030 2.453 1.00 95.31 164 GLN A N 1
ATOM 1305 C CA . GLN A 1 164 ? -6.776 -18.615 1.433 1.00 95.31 164 GLN A CA 1
ATOM 1306 C C . GLN A 1 164 ? -7.591 -17.580 0.651 1.00 95.31 164 GLN A C 1
ATOM 1308 O O . GLN A 1 164 ? -8.187 -17.907 -0.368 1.00 95.31 164 GLN A O 1
ATOM 1313 N N . ALA A 1 165 ? -7.604 -16.318 1.085 1.00 95.56 165 ALA A N 1
ATOM 1314 C CA . ALA A 1 165 ? -8.225 -15.242 0.323 1.00 95.56 165 ALA A CA 1
ATOM 1315 C C . ALA A 1 165 ? -7.391 -14.829 -0.902 1.00 95.56 165 ALA A C 1
ATOM 1317 O O . ALA A 1 165 ? -7.882 -14.091 -1.753 1.00 95.56 165 ALA A O 1
ATOM 1318 N N . ARG A 1 166 ? -6.128 -15.267 -1.014 1.00 94.50 166 ARG A N 1
ATOM 1319 C CA . ARG A 1 166 ? -5.266 -14.937 -2.157 1.00 94.50 166 ARG A CA 1
ATOM 1320 C C . ARG A 1 166 ? -5.732 -15.644 -3.433 1.00 94.50 166 ARG A C 1
ATOM 1322 O O . ARG A 1 166 ? -6.149 -16.795 -3.419 1.00 94.50 166 ARG A O 1
ATOM 1329 N N . ARG A 1 167 ? -5.596 -14.956 -4.565 1.00 94.50 167 ARG A N 1
ATOM 1330 C CA . ARG A 1 167 ? -5.850 -15.490 -5.908 1.00 94.50 167 ARG A CA 1
ATOM 1331 C C . ARG A 1 167 ? -4.583 -16.123 -6.470 1.00 94.50 167 ARG A C 1
ATOM 1333 O O . ARG A 1 167 ? -3.473 -15.648 -6.220 1.00 94.50 167 ARG A O 1
ATOM 1340 N N . ARG A 1 168 ? -4.747 -17.172 -7.276 1.00 90.62 168 ARG A N 1
ATOM 1341 C CA . ARG A 1 168 ? -3.638 -17.779 -8.018 1.00 90.62 168 ARG A CA 1
ATOM 1342 C C . ARG A 1 168 ? -3.073 -16.766 -9.015 1.00 90.62 168 ARG A C 1
ATOM 1344 O O . ARG A 1 168 ? -3.823 -16.113 -9.734 1.00 90.62 168 ARG A O 1
ATOM 1351 N N . VAL A 1 169 ? -1.751 -16.664 -9.055 1.00 90.31 169 VAL A N 1
ATOM 1352 C CA . VAL A 1 169 ? -1.006 -15.850 -10.022 1.00 90.31 169 VAL A CA 1
ATOM 1353 C C . VAL A 1 169 ? -0.022 -16.783 -10.734 1.00 90.31 169 VAL A C 1
ATOM 1355 O O . VAL A 1 169 ? 0.502 -17.697 -10.085 1.00 90.31 169 VAL A O 1
ATOM 1358 N N . PRO A 1 170 ? 0.199 -16.630 -12.052 1.00 85.50 170 PRO A N 1
ATOM 1359 C CA . PRO A 1 170 ? 1.306 -17.292 -12.735 1.00 85.50 170 PRO A CA 1
ATOM 1360 C C . PRO A 1 170 ? 2.636 -16.995 -12.035 1.00 85.50 170 PRO A C 1
ATOM 1362 O O . PRO A 1 170 ? 2.799 -15.939 -11.432 1.00 85.50 170 PRO A O 1
ATOM 1365 N N . LYS A 1 171 ? 3.594 -17.922 -12.099 1.00 81.69 171 LYS A N 1
ATOM 1366 C CA . LYS A 1 171 ? 4.943 -17.640 -11.591 1.00 81.69 171 LYS A CA 1
ATOM 1367 C C . LYS A 1 171 ? 5.600 -16.588 -12.485 1.00 81.69 171 LYS A C 1
ATOM 1369 O O . LYS A 1 171 ? 5.421 -16.646 -13.699 1.00 81.69 171 LYS A O 1
ATOM 1374 N N . ASP A 1 172 ? 6.393 -15.696 -11.898 1.00 76.00 172 ASP A N 1
ATOM 1375 C CA . ASP A 1 172 ? 6.985 -14.551 -12.605 1.00 76.00 172 ASP A CA 1
ATOM 1376 C C . ASP A 1 172 ? 7.728 -14.965 -13.884 1.00 76.00 172 ASP A C 1
ATOM 1378 O O . ASP A 1 172 ? 7.518 -14.370 -14.940 1.00 76.00 172 ASP A O 1
ATOM 1382 N N . HIS A 1 173 ? 8.491 -16.064 -13.837 1.00 76.88 173 HIS A N 1
ATOM 1383 C CA . HIS A 1 173 ? 9.241 -16.569 -14.993 1.00 76.88 173 HIS A CA 1
ATOM 1384 C C . HIS A 1 173 ? 8.373 -16.975 -16.190 1.00 76.88 173 HIS A C 1
ATOM 1386 O O . HIS A 1 173 ? 8.866 -17.006 -17.308 1.00 76.88 173 HIS A O 1
ATOM 1392 N N . VAL A 1 174 ? 7.084 -17.264 -15.989 1.00 80.44 174 VAL A N 1
ATOM 1393 C CA . VAL A 1 174 ? 6.160 -17.608 -17.084 1.00 80.44 174 VAL A CA 1
ATOM 1394 C C . VAL A 1 174 ? 5.785 -16.367 -17.902 1.00 80.44 174 VAL A C 1
ATOM 1396 O O . VAL A 1 174 ? 5.342 -16.483 -19.040 1.00 80.44 174 VAL A O 1
ATOM 1399 N N . THR A 1 175 ? 5.958 -15.170 -17.335 1.00 73.56 175 THR A N 1
ATOM 1400 C CA . THR A 1 175 ? 5.660 -13.895 -18.009 1.00 73.56 175 THR A CA 1
ATOM 1401 C C . THR A 1 175 ? 6.878 -13.254 -18.666 1.00 73.56 175 THR A C 1
ATOM 1403 O O . THR A 1 175 ? 6.725 -12.280 -19.404 1.00 73.56 175 THR A O 1
ATOM 1406 N N . ILE A 1 176 ? 8.076 -13.795 -18.425 1.00 77.75 176 ILE A N 1
ATOM 1407 C CA . ILE A 1 176 ? 9.313 -13.272 -18.998 1.00 77.75 176 ILE A CA 1
ATOM 1408 C C . ILE A 1 176 ? 9.355 -13.652 -20.477 1.00 77.75 176 ILE A C 1
ATOM 1410 O O . ILE A 1 176 ? 9.372 -14.828 -20.832 1.00 77.75 176 ILE A O 1
ATOM 1414 N N . LYS A 1 177 ? 9.377 -12.637 -21.340 1.00 77.31 177 LYS A N 1
ATOM 1415 C CA . LYS A 1 177 ? 9.772 -12.785 -22.739 1.00 77.31 177 LYS A CA 1
ATOM 1416 C C . LYS A 1 177 ? 11.234 -12.389 -22.835 1.00 77.31 177 LYS A C 1
ATOM 1418 O O . LYS A 1 177 ? 11.578 -11.270 -22.458 1.00 77.31 177 LYS A O 1
ATOM 1423 N N . TYR A 1 178 ? 12.071 -13.310 -23.290 1.00 79.38 178 TYR A N 1
ATOM 1424 C CA . TYR A 1 178 ? 13.474 -13.016 -23.535 1.00 79.38 178 TYR A CA 1
ATOM 1425 C C . TYR A 1 178 ? 13.591 -12.106 -24.755 1.00 79.38 178 TYR A C 1
ATOM 1427 O O . TYR A 1 178 ? 12.835 -12.245 -25.719 1.00 79.38 178 TYR A O 1
ATOM 1435 N N . LEU A 1 179 ? 14.486 -11.128 -24.657 1.00 84.38 179 LEU A N 1
ATOM 1436 C CA . LEU A 1 179 ? 14.868 -10.306 -25.791 1.00 84.38 179 LEU A CA 1
ATOM 1437 C C . LEU A 1 179 ? 15.981 -11.059 -26.515 1.00 84.38 179 LEU A C 1
ATOM 1439 O O . LEU A 1 179 ? 17.029 -11.285 -25.917 1.00 84.38 179 LEU A O 1
ATOM 1443 N N . GLU A 1 180 ? 15.727 -11.481 -27.748 1.00 89.56 180 GLU A N 1
ATOM 1444 C CA . GLU A 1 180 ? 16.743 -12.132 -28.578 1.00 89.56 180 GLU A CA 1
ATOM 1445 C C . GLU A 1 180 ? 17.859 -11.133 -28.930 1.00 89.56 180 GLU A C 1
ATOM 1447 O O . GLU A 1 180 ? 17.617 -9.922 -29.031 1.00 89.56 180 GLU A O 1
ATOM 1452 N N . ASP A 1 181 ? 19.083 -11.634 -29.105 1.00 89.12 181 ASP A N 1
ATOM 1453 C CA . ASP A 1 181 ? 20.286 -10.805 -29.279 1.00 89.12 181 ASP A CA 1
ATOM 1454 C C . ASP A 1 181 ? 20.204 -9.885 -30.511 1.00 89.12 181 ASP A C 1
ATOM 1456 O O . ASP A 1 181 ? 20.663 -8.741 -30.483 1.00 89.12 181 ASP A O 1
ATOM 1460 N N . ASP A 1 182 ? 19.576 -10.353 -31.589 1.00 90.19 182 ASP A N 1
ATOM 1461 C CA . ASP A 1 182 ? 19.376 -9.594 -32.825 1.00 90.19 182 ASP A CA 1
ATOM 1462 C C . ASP A 1 182 ? 18.416 -8.410 -32.629 1.00 90.19 182 ASP A C 1
ATOM 1464 O O . ASP A 1 182 ? 18.664 -7.291 -33.099 1.00 90.19 182 ASP A O 1
ATOM 1468 N N . PHE A 1 183 ? 17.340 -8.626 -31.873 1.00 90.12 183 PHE A N 1
ATOM 1469 C CA . PHE A 1 183 ? 16.396 -7.582 -31.514 1.00 90.12 183 PHE A CA 1
ATOM 1470 C C . PHE A 1 183 ? 17.021 -6.590 -30.530 1.00 90.12 183 PHE A C 1
ATOM 1472 O O . PHE A 1 183 ? 16.829 -5.382 -30.680 1.00 90.12 183 PHE A O 1
ATOM 1479 N N . ALA A 1 184 ? 17.796 -7.071 -29.555 1.00 91.31 184 ALA A N 1
ATOM 1480 C CA . ALA A 1 184 ? 18.539 -6.224 -28.628 1.00 91.31 184 ALA A CA 1
ATOM 1481 C C . ALA A 1 184 ? 19.513 -5.289 -29.364 1.00 91.31 184 ALA A C 1
ATOM 1483 O O . ALA A 1 184 ? 19.502 -4.078 -29.125 1.00 91.31 184 ALA A O 1
ATOM 1484 N N . ALA A 1 185 ? 20.297 -5.825 -30.303 1.00 92.38 185 ALA A N 1
ATOM 1485 C CA . ALA A 1 185 ? 21.212 -5.042 -31.129 1.00 92.38 185 ALA A CA 1
ATOM 1486 C C . ALA A 1 185 ? 20.459 -4.005 -31.977 1.00 92.38 185 ALA A C 1
ATOM 1488 O O . ALA A 1 185 ? 20.808 -2.824 -31.981 1.00 92.38 185 ALA A O 1
ATOM 1489 N N . THR A 1 186 ? 19.364 -4.418 -32.623 1.00 93.44 186 THR A N 1
ATOM 1490 C CA . THR A 1 186 ? 18.509 -3.517 -33.413 1.00 93.44 186 THR A CA 1
ATOM 1491 C C . THR A 1 186 ? 17.930 -2.387 -32.557 1.00 93.44 186 THR A C 1
ATOM 1493 O O . THR A 1 186 ? 17.885 -1.234 -32.989 1.00 93.44 186 THR A O 1
ATOM 1496 N N . PHE A 1 187 ? 17.505 -2.692 -31.329 1.00 91.81 187 PHE A N 1
ATOM 1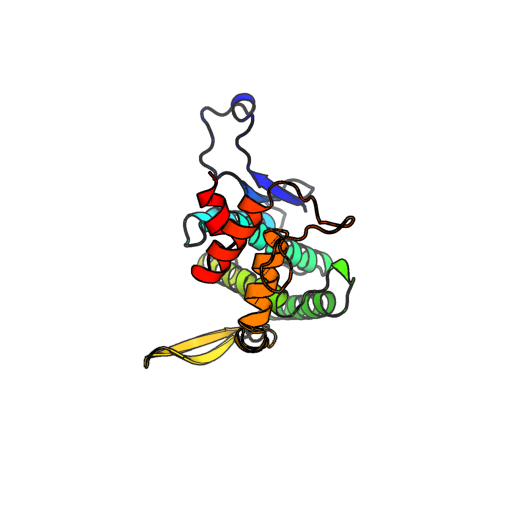497 C CA . PHE A 1 187 ? 16.975 -1.712 -30.386 1.00 91.81 187 PHE A CA 1
ATOM 1498 C C . PHE A 1 187 ? 18.029 -0.669 -29.992 1.00 91.81 187 PHE A C 1
ATOM 1500 O O . PHE A 1 187 ? 17.754 0.530 -30.075 1.00 91.81 187 PHE A O 1
ATOM 1507 N N . VAL A 1 188 ? 19.241 -1.100 -29.623 1.00 94.19 188 VAL A N 1
ATOM 1508 C CA . VAL A 1 188 ? 20.347 -0.191 -29.270 1.00 94.19 188 VAL A CA 1
ATOM 1509 C C . VAL A 1 188 ? 20.754 0.673 -30.469 1.00 94.19 188 VAL A C 1
ATOM 1511 O O . VAL A 1 188 ? 20.884 1.891 -30.326 1.00 94.19 188 VAL A O 1
ATOM 1514 N N . ASN A 1 189 ? 20.849 0.083 -31.664 1.00 93.56 189 ASN A N 1
ATOM 1515 C CA . ASN A 1 189 ? 21.121 0.813 -32.904 1.00 93.56 189 ASN A CA 1
ATOM 1516 C C . ASN A 1 189 ? 20.063 1.896 -33.164 1.00 93.56 189 ASN A C 1
ATOM 1518 O O . ASN A 1 189 ? 20.403 3.054 -33.410 1.00 93.56 189 ASN A O 1
ATOM 1522 N N . GLY A 1 190 ? 18.778 1.562 -33.011 1.00 92.00 190 GLY A N 1
ATOM 1523 C CA . GLY A 1 190 ? 17.682 2.521 -33.158 1.00 92.00 190 GLY A CA 1
ATOM 1524 C C . GLY A 1 190 ? 17.755 3.686 -32.162 1.00 92.00 190 GLY A C 1
ATOM 1525 O O . GLY A 1 190 ? 17.511 4.834 -32.539 1.00 92.00 190 GLY A O 1
ATOM 1526 N N . LEU A 1 191 ? 18.151 3.431 -30.908 1.00 92.75 191 LEU A N 1
ATOM 1527 C CA . LEU A 1 191 ? 18.370 4.487 -29.908 1.00 92.75 191 LEU A CA 1
ATOM 1528 C C . LEU A 1 191 ? 19.518 5.431 -30.291 1.00 92.75 191 LEU A C 1
ATOM 1530 O O . LEU A 1 191 ? 19.430 6.636 -30.033 1.00 92.75 191 LEU A O 1
ATOM 1534 N N . ALA A 1 192 ? 20.559 4.895 -30.929 1.00 92.50 192 ALA A N 1
ATOM 1535 C CA . ALA A 1 192 ? 21.683 5.655 -31.468 1.00 92.50 192 ALA A CA 1
ATOM 1536 C C . ALA A 1 192 ? 21.361 6.373 -32.797 1.00 92.50 192 ALA A C 1
ATOM 1538 O O . ALA A 1 192 ? 22.176 7.157 -33.280 1.00 92.50 192 ALA A O 1
ATOM 1539 N N . GLY A 1 193 ? 20.174 6.155 -33.375 1.00 91.38 193 GLY A N 1
ATOM 1540 C CA . GLY A 1 193 ? 19.798 6.682 -34.690 1.00 91.38 193 GLY A CA 1
ATOM 1541 C C . GLY A 1 193 ? 20.500 5.983 -35.859 1.00 91.38 193 GLY A C 1
ATOM 1542 O O . GLY A 1 193 ? 20.562 6.544 -36.951 1.00 91.38 193 GLY A O 1
ATOM 1543 N N . LEU A 1 194 ? 21.033 4.784 -35.623 1.00 91.56 194 LEU A N 1
ATOM 1544 C CA . LEU A 1 194 ? 21.648 3.923 -36.626 1.00 91.56 194 LEU A CA 1
ATOM 1545 C C . LEU A 1 194 ? 20.589 3.036 -37.288 1.00 91.56 194 LEU A C 1
ATOM 1547 O O . LEU A 1 194 ? 19.493 2.818 -36.760 1.00 91.56 194 LEU A O 1
ATOM 1551 N N . ARG A 1 195 ? 20.930 2.498 -38.456 1.00 90.62 195 ARG A N 1
ATOM 1552 C CA . ARG A 1 195 ? 20.136 1.469 -39.135 1.00 90.62 195 ARG A CA 1
ATOM 1553 C C . ARG A 1 195 ? 20.197 0.140 -38.368 1.00 90.62 195 ARG A C 1
ATOM 1555 O O . ARG A 1 195 ? 21.070 -0.030 -37.519 1.00 90.62 195 ARG A O 1
ATOM 1562 N N . PRO A 1 196 ? 19.304 -0.831 -38.652 1.00 90.00 196 PRO A N 1
ATOM 1563 C CA . PRO A 1 196 ? 19.311 -2.126 -37.962 1.00 90.00 196 PRO A CA 1
ATOM 1564 C C . PRO A 1 196 ? 20.662 -2.854 -38.010 1.00 90.00 196 PRO A C 1
ATOM 1566 O O . PRO A 1 196 ? 21.033 -3.512 -37.045 1.00 90.00 196 PRO A O 1
ATOM 1569 N N . ASP A 1 197 ? 21.417 -2.677 -39.095 1.00 90.25 197 ASP A N 1
ATOM 1570 C CA . ASP A 1 197 ? 22.763 -3.228 -39.295 1.00 90.25 197 ASP A CA 1
ATOM 1571 C C . ASP A 1 197 ? 23.887 -2.432 -38.599 1.00 90.25 197 ASP A C 1
ATOM 1573 O O . ASP A 1 197 ? 25.054 -2.800 -38.702 1.00 90.25 197 ASP A O 1
ATOM 1577 N N . GLY A 1 198 ? 23.552 -1.346 -37.895 1.00 88.69 198 GLY A N 1
ATOM 1578 C CA . GLY A 1 198 ? 24.495 -0.470 -37.197 1.00 88.69 198 GLY A CA 1
ATOM 1579 C C . GLY A 1 198 ? 25.140 0.605 -38.077 1.00 88.69 198 GLY A C 1
ATOM 1580 O O . GLY A 1 198 ? 25.954 1.379 -37.579 1.00 88.69 198 GLY A O 1
ATOM 1581 N N . SER A 1 199 ? 24.792 0.689 -39.364 1.00 91.25 199 SER A N 1
ATOM 1582 C CA . SER A 1 199 ? 25.322 1.725 -40.257 1.00 91.25 199 SER A CA 1
ATOM 1583 C C . SER A 1 199 ? 24.667 3.092 -40.024 1.00 91.25 199 SER A C 1
ATOM 1585 O O . SER A 1 199 ? 23.539 3.193 -39.524 1.00 91.25 199 SER A O 1
ATOM 1587 N N . GLU A 1 200 ? 25.371 4.167 -40.393 1.00 88.38 200 GLU A N 1
ATOM 1588 C CA . GLU A 1 200 ? 24.812 5.518 -40.337 1.00 88.38 200 GLU A CA 1
ATOM 1589 C C . GLU A 1 200 ? 23.632 5.671 -41.309 1.00 88.38 200 GLU A C 1
ATOM 1591 O O . GLU A 1 200 ? 23.674 5.236 -42.464 1.00 88.38 200 GLU A O 1
ATOM 1596 N N . ASP A 1 201 ? 22.562 6.330 -40.857 1.00 84.31 201 ASP A N 1
ATOM 1597 C CA . ASP A 1 201 ? 21.452 6.665 -41.741 1.00 84.31 201 ASP A CA 1
ATOM 1598 C C . ASP A 1 201 ? 21.709 7.991 -42.470 1.00 84.31 201 ASP A C 1
ATOM 1600 O O . ASP A 1 201 ? 21.373 9.082 -42.005 1.00 84.31 201 ASP A O 1
ATOM 1604 N N . GLU A 1 202 ? 22.322 7.902 -43.648 1.00 80.94 202 GLU A N 1
ATOM 1605 C CA . GLU A 1 202 ? 22.644 9.064 -44.489 1.00 80.94 202 GLU A CA 1
ATOM 1606 C C . GLU A 1 202 ? 21.464 9.541 -45.362 1.00 80.94 202 GLU A C 1
ATOM 1608 O O . GLU A 1 202 ? 21.576 10.521 -46.102 1.00 80.94 202 GLU A O 1
ATOM 1613 N N . GLY A 1 203 ? 20.310 8.869 -45.282 1.00 78.44 203 GLY A N 1
ATOM 1614 C CA . GLY A 1 203 ? 19.154 9.144 -46.131 1.00 78.44 203 GLY A CA 1
ATOM 1615 C C . GLY A 1 203 ? 18.472 10.499 -45.865 1.00 78.44 203 GLY A C 1
ATOM 1616 O O . GLY A 1 203 ? 18.583 11.079 -44.780 1.00 78.44 203 GLY A O 1
ATOM 1617 N N . PRO A 1 204 ? 17.676 11.009 -46.825 1.00 69.81 204 PRO A N 1
ATOM 1618 C CA . PRO A 1 204 ? 16.925 12.260 -46.666 1.00 69.81 204 PRO A CA 1
ATOM 1619 C C . PRO A 1 204 ? 15.865 12.205 -45.548 1.00 69.81 204 PRO A C 1
ATOM 1621 O O . PRO A 1 204 ? 15.436 13.252 -45.068 1.00 69.81 204 PRO A O 1
ATOM 1624 N N . GLY A 1 205 ? 15.472 11.003 -45.107 1.00 73.19 205 GLY A N 1
ATOM 1625 C CA . GLY A 1 205 ? 14.553 10.756 -43.991 1.00 73.19 205 GLY A CA 1
ATOM 1626 C C . GLY A 1 205 ? 15.228 10.449 -42.650 1.00 73.19 205 GLY A C 1
ATOM 1627 O O . GLY A 1 205 ? 14.534 9.991 -41.744 1.00 73.19 205 GLY A O 1
ATOM 1628 N N . ARG A 1 206 ? 16.547 10.666 -42.519 1.00 84.19 206 ARG A N 1
ATOM 1629 C CA . ARG A 1 206 ? 17.300 10.247 -41.329 1.00 84.19 206 ARG A CA 1
ATOM 1630 C C . ARG A 1 206 ? 16.697 10.758 -40.028 1.00 84.19 206 ARG A C 1
ATOM 1632 O O . ARG A 1 206 ? 16.355 11.941 -39.906 1.00 84.19 206 ARG A O 1
ATOM 1639 N N . PHE A 1 207 ? 16.620 9.883 -39.031 1.00 80.56 207 PHE A N 1
ATOM 1640 C CA . PHE A 1 207 ? 16.111 10.245 -37.716 1.00 80.56 207 PHE A CA 1
ATOM 1641 C C . PHE A 1 207 ? 17.054 11.241 -37.025 1.00 80.56 207 PHE A C 1
ATOM 1643 O O . PHE A 1 207 ? 18.229 10.970 -36.804 1.00 80.56 207 PHE A O 1
ATOM 1650 N N . ARG A 1 208 ? 16.537 12.423 -36.669 1.00 77.62 208 ARG A N 1
ATOM 1651 C CA . ARG A 1 208 ? 17.292 13.493 -35.987 1.00 77.62 208 ARG A CA 1
ATOM 1652 C C . ARG A 1 208 ? 16.796 13.697 -34.560 1.00 77.62 208 ARG A C 1
ATOM 1654 O O . ARG A 1 208 ? 16.396 14.796 -34.176 1.00 77.62 208 ARG A O 1
ATOM 1661 N N . GLY A 1 209 ? 16.764 12.613 -33.789 1.00 80.75 209 GLY A N 1
ATOM 1662 C CA . GLY A 1 209 ? 16.412 12.671 -32.373 1.00 80.75 209 GLY A CA 1
ATOM 1663 C C . GLY A 1 209 ? 17.374 13.557 -31.574 1.00 80.75 209 GLY A C 1
ATOM 1664 O O . GLY A 1 209 ? 18.527 13.770 -31.951 1.00 80.75 209 GLY A O 1
ATOM 1665 N N . ARG A 1 210 ? 16.909 14.081 -30.438 1.00 81.81 210 ARG A N 1
ATOM 1666 C CA . ARG A 1 210 ? 17.789 14.756 -29.474 1.00 81.81 210 ARG A CA 1
ATOM 1667 C C . ARG A 1 210 ? 18.500 13.694 -28.634 1.00 81.81 210 ARG A C 1
ATOM 1669 O O . ARG A 1 210 ? 17.862 12.750 -28.180 1.00 81.81 210 ARG A O 1
ATOM 1676 N N . HIS A 1 211 ? 19.800 13.877 -28.403 1.00 90.62 211 HIS A N 1
ATOM 1677 C CA . HIS A 1 211 ? 20.628 13.017 -27.544 1.00 90.62 211 HIS A CA 1
ATOM 1678 C C . HIS A 1 211 ? 20.816 11.561 -28.023 1.00 90.62 211 HIS A C 1
ATOM 1680 O O . HIS A 1 211 ? 20.942 10.671 -27.190 1.00 90.62 211 HIS A O 1
ATOM 1686 N N . LEU A 1 212 ? 20.891 11.310 -29.336 1.00 91.81 212 LEU A N 1
ATOM 1687 C CA . LEU A 1 212 ? 21.082 9.960 -29.903 1.00 91.81 212 LEU A CA 1
ATOM 1688 C C . LEU A 1 212 ? 22.268 9.201 -29.288 1.00 91.81 212 LEU A C 1
ATOM 1690 O O . LEU A 1 212 ? 22.104 8.080 -28.822 1.00 91.81 212 LEU A O 1
ATOM 1694 N N . ALA A 1 213 ? 23.431 9.850 -29.175 1.00 89.56 213 ALA A N 1
ATOM 1695 C CA . ALA A 1 213 ? 24.613 9.248 -28.553 1.00 89.56 213 ALA A CA 1
ATOM 1696 C C . ALA A 1 213 ? 24.369 8.839 -27.088 1.00 89.56 213 ALA A C 1
ATOM 1698 O O . ALA A 1 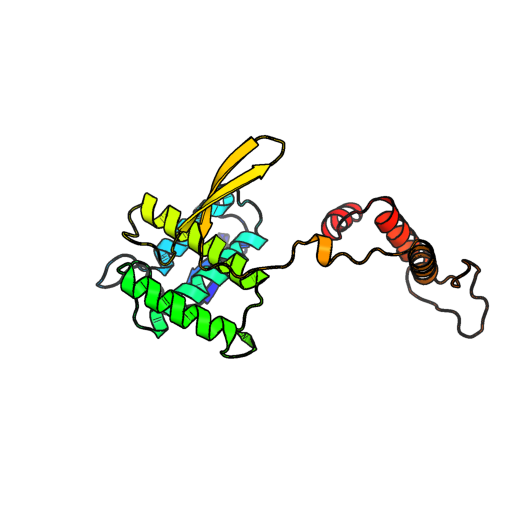213 ? 24.760 7.755 -26.667 1.00 89.56 213 ALA A O 1
ATOM 1699 N N . ARG A 1 214 ? 23.666 9.682 -26.316 1.00 89.44 214 ARG A N 1
ATOM 1700 C CA . ARG A 1 214 ? 23.284 9.362 -24.932 1.00 89.44 214 ARG A CA 1
ATOM 1701 C C . ARG A 1 214 ? 22.313 8.187 -24.901 1.00 89.44 214 ARG A C 1
ATOM 1703 O O . ARG A 1 214 ? 22.491 7.289 -24.094 1.00 89.44 214 ARG A O 1
ATOM 1710 N N . ASN A 1 215 ? 21.280 8.208 -25.739 1.00 91.62 215 ASN A N 1
ATOM 1711 C CA . ASN A 1 215 ? 20.247 7.177 -25.743 1.00 91.62 215 ASN A CA 1
ATOM 1712 C C . ASN A 1 215 ? 20.832 5.811 -26.124 1.00 91.62 215 ASN A C 1
ATOM 1714 O O . ASN A 1 215 ? 20.520 4.831 -25.455 1.00 91.62 215 ASN A O 1
ATOM 1718 N N . GLY A 1 216 ? 21.712 5.761 -27.132 1.00 92.81 216 GLY A N 1
ATOM 1719 C CA . GLY A 1 216 ? 22.450 4.553 -27.509 1.00 92.81 216 GLY A CA 1
ATOM 1720 C C . GLY A 1 216 ? 23.309 4.017 -26.362 1.00 92.81 216 GLY A C 1
ATOM 1721 O O . GLY A 1 216 ? 23.118 2.879 -25.944 1.00 92.81 216 GLY A O 1
ATOM 1722 N N . ALA A 1 217 ? 24.164 4.863 -25.774 1.00 91.00 217 ALA A N 1
ATOM 1723 C CA . ALA A 1 217 ? 25.026 4.473 -24.653 1.00 91.00 217 ALA A CA 1
ATOM 1724 C C . ALA A 1 217 ? 24.232 4.005 -23.417 1.00 91.00 217 ALA A C 1
ATOM 1726 O O . ALA A 1 217 ? 24.615 3.053 -22.743 1.00 91.00 217 ALA A O 1
ATOM 1727 N N . VAL A 1 218 ? 23.099 4.651 -23.119 1.00 89.31 218 VAL A N 1
ATOM 1728 C CA . VAL A 1 218 ? 22.203 4.237 -22.027 1.00 89.31 218 VAL A CA 1
ATOM 1729 C C . VAL A 1 218 ? 21.530 2.902 -22.340 1.00 89.31 218 VAL A C 1
ATOM 1731 O O . VAL A 1 218 ? 21.436 2.055 -21.455 1.00 89.31 218 VAL A O 1
ATOM 1734 N N . GLY A 1 219 ? 21.078 2.697 -23.579 1.00 90.81 219 GLY A N 1
ATOM 1735 C CA . GLY A 1 219 ? 20.510 1.424 -24.017 1.00 90.81 219 GLY A CA 1
ATOM 1736 C C . GLY A 1 219 ? 21.503 0.274 -23.858 1.00 90.81 219 GLY A C 1
ATOM 1737 O O . GLY A 1 219 ? 21.172 -0.744 -23.256 1.00 90.81 219 GLY A O 1
ATOM 1738 N N . GLU A 1 220 ? 22.739 0.468 -24.316 1.00 92.12 220 GLU A N 1
ATOM 1739 C CA . GLU A 1 220 ? 23.823 -0.510 -24.184 1.00 92.12 220 GLU A CA 1
ATOM 1740 C C . GLU A 1 220 ? 24.174 -0.802 -22.716 1.00 92.12 220 GLU A C 1
ATOM 1742 O O . GLU A 1 220 ? 24.314 -1.962 -22.319 1.00 92.12 220 GLU A O 1
ATOM 1747 N N . LEU A 1 221 ? 24.246 0.233 -21.872 1.00 90.38 221 LEU A N 1
ATOM 1748 C CA . LEU A 1 221 ? 24.474 0.073 -20.437 1.00 90.38 221 LEU A CA 1
ATOM 1749 C C . LEU A 1 221 ? 23.372 -0.766 -19.778 1.00 90.38 221 LEU A C 1
ATOM 1751 O O . LEU A 1 221 ? 23.675 -1.666 -18.997 1.00 90.38 221 LEU A O 1
ATOM 1755 N N . VAL A 1 222 ? 22.098 -0.500 -20.075 1.00 89.62 222 VAL A N 1
ATOM 1756 C CA . VAL A 1 222 ? 20.977 -1.256 -19.490 1.00 89.62 222 VAL A CA 1
ATOM 1757 C C . VAL A 1 222 ? 21.016 -2.716 -19.940 1.00 89.62 222 VAL A C 1
ATOM 1759 O O . VAL A 1 222 ? 20.852 -3.604 -19.105 1.00 89.62 222 VAL A O 1
ATOM 1762 N N . MET A 1 223 ? 21.289 -2.977 -21.222 1.00 88.38 223 MET A N 1
ATOM 1763 C CA . MET A 1 223 ? 21.379 -4.342 -21.751 1.00 88.38 223 MET A CA 1
ATOM 1764 C C . MET A 1 223 ? 22.554 -5.130 -21.158 1.00 88.38 223 MET A C 1
ATOM 1766 O O . MET A 1 223 ? 22.398 -6.306 -20.844 1.00 88.38 223 MET A O 1
ATOM 1770 N N . SER A 1 224 ? 23.711 -4.491 -20.967 1.00 89.75 224 SER A N 1
ATOM 1771 C CA . SER A 1 224 ? 24.914 -5.150 -20.434 1.00 89.75 224 SER A CA 1
ATOM 1772 C C . SER A 1 224 ? 24.897 -5.334 -18.913 1.00 89.75 224 SER A C 1
ATOM 1774 O O . SER A 1 224 ? 25.480 -6.290 -18.407 1.00 89.75 224 SER A O 1
ATOM 1776 N N . SER A 1 225 ? 24.237 -4.437 -18.173 1.00 88.06 225 SER A N 1
ATOM 1777 C CA . SER A 1 225 ? 24.225 -4.451 -16.701 1.00 88.06 225 SER A CA 1
ATOM 1778 C C . SER A 1 225 ? 22.951 -5.026 -16.080 1.00 88.06 225 SER A C 1
ATOM 1780 O O . SER A 1 225 ? 22.969 -5.427 -14.918 1.00 88.06 225 SER A O 1
ATOM 1782 N N . GLY A 1 226 ? 21.829 -5.033 -16.809 1.00 86.94 226 GLY A N 1
ATOM 1783 C CA . GLY A 1 226 ? 20.518 -5.402 -16.269 1.00 86.94 226 GLY A CA 1
ATOM 1784 C C . GLY A 1 226 ? 19.980 -4.432 -15.207 1.00 86.94 226 GLY A C 1
ATOM 1785 O O . GLY A 1 226 ? 19.093 -4.803 -14.435 1.00 86.94 226 GLY A O 1
ATOM 1786 N N . THR A 1 227 ? 20.516 -3.208 -15.138 1.00 88.12 227 THR A N 1
ATOM 1787 C CA . THR A 1 227 ? 20.119 -2.194 -14.149 1.00 88.12 227 THR A CA 1
ATOM 1788 C C . THR A 1 227 ? 18.648 -1.803 -14.280 1.00 88.12 227 THR A C 1
ATOM 1790 O O . THR A 1 227 ? 18.100 -1.620 -15.370 1.00 88.12 227 THR A O 1
ATOM 1793 N N . ARG A 1 228 ? 17.976 -1.645 -13.138 1.00 87.00 228 ARG A N 1
ATOM 1794 C CA . ARG A 1 228 ? 16.589 -1.174 -13.073 1.00 87.00 228 ARG A CA 1
ATOM 1795 C C . ARG A 1 228 ? 16.533 0.331 -13.312 1.00 87.00 228 ARG A C 1
ATOM 1797 O O . ARG A 1 228 ? 17.438 1.068 -12.935 1.00 87.00 228 ARG A O 1
ATOM 1804 N N . LEU A 1 229 ? 15.397 0.820 -13.814 1.00 84.81 229 LEU A N 1
ATOM 1805 C CA . LEU A 1 229 ? 15.170 2.257 -14.037 1.00 84.81 229 LEU A CA 1
ATOM 1806 C C . LEU A 1 229 ? 15.455 3.119 -12.790 1.00 84.81 229 LEU A C 1
ATOM 1808 O O . LEU A 1 229 ? 16.019 4.204 -12.902 1.00 84.81 229 LEU A O 1
ATOM 1812 N N . GLN A 1 230 ? 15.091 2.630 -11.599 1.00 84.81 230 GLN A N 1
ATOM 1813 C CA . GLN A 1 230 ? 15.364 3.334 -10.344 1.00 84.81 230 GLN A CA 1
ATOM 1814 C C . GLN A 1 230 ? 16.868 3.418 -10.050 1.00 84.81 230 GLN A C 1
ATOM 1816 O O . GLN A 1 230 ? 17.343 4.473 -9.649 1.00 84.81 230 GLN A O 1
ATOM 1821 N N . GLU A 1 231 ? 17.624 2.343 -10.271 1.00 87.50 231 GLU A N 1
ATOM 1822 C CA . GLU A 1 231 ? 19.083 2.319 -10.077 1.00 87.50 231 GLU A CA 1
ATOM 1823 C C . GLU A 1 231 ? 19.759 3.279 -11.058 1.00 87.50 231 GLU A C 1
ATOM 1825 O O . GLU A 1 231 ? 20.612 4.074 -10.673 1.00 87.50 231 GLU A O 1
ATOM 1830 N N . PHE A 1 232 ? 19.284 3.286 -12.305 1.00 82.19 232 PHE A N 1
ATOM 1831 C CA . PHE A 1 232 ? 19.741 4.209 -13.334 1.00 82.19 232 PHE A CA 1
ATOM 1832 C C . PHE A 1 232 ? 19.521 5.683 -12.962 1.00 82.19 232 PHE A C 1
ATOM 1834 O O . PHE A 1 232 ? 20.373 6.519 -13.255 1.00 82.19 232 PHE A O 1
ATOM 1841 N N . SER A 1 233 ? 18.420 6.019 -12.278 1.00 80.31 233 SER A N 1
ATOM 1842 C CA . SER A 1 233 ? 18.157 7.403 -11.854 1.00 80.31 233 SER A CA 1
ATOM 1843 C C . SER A 1 233 ? 19.235 7.976 -10.923 1.00 80.31 233 SER A C 1
ATOM 1845 O O . SER A 1 233 ? 19.436 9.186 -10.913 1.00 80.31 233 SER A O 1
ATOM 1847 N N . TYR A 1 234 ? 19.976 7.118 -10.213 1.00 81.81 234 TYR A N 1
ATOM 1848 C CA . TYR A 1 234 ? 21.094 7.522 -9.358 1.00 81.81 234 TYR A CA 1
ATOM 1849 C C . TYR A 1 234 ? 22.426 7.675 -10.106 1.00 81.81 234 TYR A C 1
ATOM 1851 O O . TYR A 1 234 ? 23.349 8.265 -9.561 1.00 81.81 234 TYR A O 1
ATOM 1859 N N . LEU A 1 235 ? 22.548 7.169 -11.339 1.00 78.56 235 LEU A N 1
ATOM 1860 C CA . LEU A 1 235 ? 23.765 7.316 -12.154 1.00 78.56 235 LEU A CA 1
ATOM 1861 C C . LEU A 1 235 ? 23.860 8.681 -12.844 1.00 78.56 235 LEU A C 1
ATOM 1863 O O . LEU A 1 235 ? 24.927 9.066 -13.313 1.00 78.56 235 LEU A O 1
ATOM 1867 N N . LEU A 1 236 ? 22.731 9.384 -12.951 1.00 66.19 236 LEU A N 1
ATOM 1868 C CA . LEU A 1 236 ? 22.624 10.703 -13.576 1.00 66.19 236 LEU A CA 1
ATOM 1869 C C . LEU A 1 236 ? 22.487 11.842 -12.551 1.00 66.19 236 LEU A C 1
ATOM 1871 O O . LEU A 1 236 ? 22.254 12.980 -12.963 1.00 66.19 236 LEU A O 1
ATOM 1875 N N . ALA A 1 237 ? 22.556 11.514 -11.258 1.00 54.84 237 ALA A N 1
ATOM 1876 C CA . ALA A 1 237 ? 22.432 12.447 -10.142 1.00 54.84 237 ALA A CA 1
ATOM 1877 C C . ALA A 1 237 ? 23.781 13.072 -9.767 1.00 54.84 237 ALA A C 1
ATOM 1879 O O . ALA A 1 237 ? 24.812 12.369 -9.877 1.00 54.84 237 ALA A O 1
#